Protein AF-A0A212ER95-F1 (afdb_monomer_lite)

Secondary structure (DSSP, 8-state):
--TTT--------HHHHHHHHHHHHHHHHT---HHHHHHHHHHTTGGGSHHHHHH----STTSPPEEE--TTSPPEEESHHHHHHHHHHHHHHHHHTT--GGGGGGGT--SHHHHHHHHHHHHHHHHHHHT-HHHHHHHTHHHHHHHHHHHH-SS--SEEEE---HHHHHHHHHHTT------TT-S-SS-TT-EEEEEEEEETTTTEEEEEEEEEE--HHHHHTT---SSSS--EEETTT-EEEEEPTT--HHHHHHHHTT-------------SEEEEE-----

pLDDT: mean 84.21, std 20.73, range [26.28, 98.31]

InterPro domains:
  IPR029033 Histidine phosphatase superfamily [G3DSA:3.40.50.1240] (1-245)
  IPR029033 Histidine phosphatase superfamily [SSF53254] (2-235)
  IPR033379 Histidine acid phosphatase active site [PS00778] (159-175)

Foldseek 3Di:
DDPQFFQAFADDPCVLPVVLQVLLVVLQVVDDLPQQQVLVLVLLVLCPDPCCVPVVCSTQPPDDWDWDHDGPHHIFIDGSLRVLLVVLVVLLVCLLQLHDCCPRSNVSDPDDVSLLSSLVSNASRLQSQLQALSSLCRRNVSNVVVVQVQQVDPDHDQKDFADHDLSNVSSLCSVLNNHQDDDPLASYSRDAFKEWEWEFEQDPVVRFTWIAIKIAGAHSCCSNVVNDDDPVRWGWIWRRPDGQDTQDPPDICVVSSVVSVVDPDDDTDGTTHGTYGYMYHYDDDD

Structure (mmCIF, N/CA/C/O backbone):
data_AF-A0A212ER95-F1
#
_entry.id   AF-A0A212ER95-F1
#
loop_
_atom_site.group_PDB
_atom_site.id
_atom_site.type_symbol
_atom_site.label_atom_id
_atom_site.label_alt_id
_atom_site.label_comp_id
_atom_site.label_asym_id
_atom_site.label_entity_id
_atom_site.label_seq_id
_atom_site.pdbx_PDB_ins_code
_atom_site.Cartn_x
_atom_site.Cartn_y
_atom_site.Cartn_z
_atom_site.occupancy
_atom_site.B_iso_or_equiv
_atom_site.auth_seq_id
_atom_site.auth_comp_id
_atom_site.auth_asym_id
_atom_site.auth_atom_id
_atom_site.pdbx_PDB_model_num
ATOM 1 N N . MET A 1 1 ? -0.643 -18.767 -3.502 1.00 84.25 1 MET A N 1
ATOM 2 C CA . MET A 1 1 ? -0.229 -17.602 -4.311 1.00 84.25 1 MET A CA 1
ATOM 3 C C . MET A 1 1 ? 0.953 -18.022 -5.171 1.00 84.25 1 MET A C 1
ATOM 5 O O . MET A 1 1 ? 1.680 -18.917 -4.750 1.00 84.25 1 MET A O 1
ATOM 9 N N . ASP A 1 2 ? 1.116 -17.442 -6.357 1.00 95.38 2 ASP A N 1
ATOM 10 C CA . ASP A 1 2 ? 2.261 -17.715 -7.238 1.00 95.38 2 ASP A CA 1
ATOM 11 C C . ASP A 1 2 ? 3.582 -17.247 -6.576 1.00 95.38 2 ASP A C 1
ATOM 13 O O . ASP A 1 2 ? 3.601 -16.139 -6.034 1.00 95.38 2 ASP A O 1
ATOM 17 N N . PRO A 1 3 ? 4.681 -18.031 -6.586 1.00 94.88 3 PRO A N 1
ATOM 18 C CA . PRO A 1 3 ? 5.966 -17.638 -5.993 1.00 94.88 3 PRO A CA 1
ATOM 19 C C . PRO A 1 3 ? 6.559 -16.305 -6.484 1.00 94.88 3 PRO A C 1
ATOM 21 O O . PRO A 1 3 ? 7.281 -15.667 -5.710 1.00 94.88 3 PRO A O 1
ATOM 24 N N . LEU A 1 4 ? 6.258 -15.882 -7.720 1.00 95.69 4 LEU A N 1
ATOM 25 C CA . LEU A 1 4 ? 6.652 -14.584 -8.286 1.00 95.69 4 LEU A CA 1
ATOM 26 C C . LEU A 1 4 ? 5.966 -13.421 -7.555 1.00 95.69 4 LEU A C 1
ATOM 28 O O . LEU A 1 4 ? 6.597 -12.407 -7.259 1.00 95.69 4 LEU A O 1
ATOM 32 N N . PHE A 1 5 ? 4.687 -13.602 -7.225 1.00 96.62 5 PHE A N 1
ATOM 33 C CA . PHE A 1 5 ? 3.825 -12.586 -6.619 1.00 96.62 5 PHE A CA 1
ATOM 34 C C . PHE A 1 5 ? 3.657 -12.740 -5.099 1.00 96.62 5 PHE A C 1
ATOM 36 O O . PHE A 1 5 ? 3.060 -11.875 -4.470 1.00 96.62 5 PHE A O 1
ATOM 43 N N . ASN A 1 6 ? 4.191 -13.791 -4.471 1.00 96.62 6 ASN A N 1
ATOM 44 C CA . ASN A 1 6 ? 4.010 -14.053 -3.039 1.00 96.62 6 ASN A CA 1
ATOM 45 C C . ASN A 1 6 ? 4.948 -13.189 -2.155 1.00 96.62 6 ASN A C 1
ATOM 47 O O . ASN A 1 6 ? 6.161 -13.432 -2.162 1.00 96.62 6 ASN A O 1
ATOM 51 N N . PRO A 1 7 ? 4.462 -12.204 -1.372 1.00 95.38 7 PRO A N 1
ATOM 52 C CA . PRO A 1 7 ? 5.306 -11.249 -0.649 1.00 95.38 7 PRO A CA 1
ATOM 53 C C . PRO A 1 7 ? 5.682 -11.779 0.748 1.00 95.38 7 PRO A C 1
ATOM 55 O O . PRO A 1 7 ? 5.291 -11.222 1.769 1.00 95.38 7 PRO A O 1
ATOM 58 N N . VAL A 1 8 ? 6.438 -12.879 0.797 1.00 97.06 8 VAL A N 1
ATOM 59 C CA . VAL A 1 8 ? 6.782 -13.588 2.047 1.00 97.06 8 VAL A CA 1
ATOM 60 C C . VAL A 1 8 ? 8.208 -13.330 2.535 1.00 97.06 8 VAL A C 1
ATOM 62 O O . VAL A 1 8 ? 9.114 -13.038 1.745 1.00 97.06 8 VAL A O 1
ATOM 65 N N . ILE A 1 9 ? 8.423 -13.509 3.841 1.00 97.56 9 ILE A N 1
ATOM 66 C CA . ILE A 1 9 ? 9.754 -13.600 4.448 1.00 97.56 9 ILE A CA 1
ATOM 67 C C . ILE A 1 9 ? 10.508 -14.790 3.845 1.00 97.56 9 ILE A C 1
ATOM 69 O O . ILE A 1 9 ? 10.009 -15.915 3.793 1.00 97.56 9 ILE A O 1
ATOM 73 N N . ARG A 1 10 ? 11.742 -14.532 3.411 1.00 94.38 10 ARG A N 1
ATOM 74 C CA . ARG A 1 10 ? 12.667 -15.487 2.778 1.00 94.38 10 ARG A CA 1
ATOM 75 C C . ARG A 1 10 ? 13.997 -15.620 3.532 1.00 94.38 10 ARG A C 1
ATOM 77 O O . ARG A 1 10 ? 14.819 -16.449 3.157 1.00 94.38 10 ARG A O 1
ATOM 84 N N . ASN A 1 11 ? 14.222 -14.807 4.566 1.00 94.31 11 ASN A N 1
ATOM 85 C CA . ASN A 1 11 ? 15.363 -14.895 5.471 1.00 94.31 11 ASN A CA 1
ATOM 86 C C . ASN A 1 11 ? 14.975 -14.355 6.860 1.00 94.31 11 ASN A C 1
ATOM 88 O O . ASN A 1 11 ? 14.631 -13.182 7.008 1.00 94.31 11 ASN A O 1
ATOM 92 N N . ASP A 1 12 ? 15.044 -15.209 7.875 1.00 95.31 12 ASP A N 1
ATOM 93 C CA . ASP A 1 12 ? 14.732 -14.916 9.275 1.00 95.31 12 ASP A CA 1
ATOM 94 C C . ASP A 1 12 ? 15.940 -15.002 10.217 1.00 95.31 12 ASP A C 1
ATOM 96 O O . ASP A 1 12 ? 15.778 -14.909 11.433 1.00 95.31 12 ASP A O 1
ATOM 100 N N . SER A 1 13 ? 17.158 -15.088 9.668 1.00 96.44 13 SER A N 1
ATOM 101 C CA . SER A 1 13 ? 18.382 -14.926 10.458 1.00 96.44 13 SER A CA 1
ATOM 102 C C . SER A 1 13 ? 18.392 -13.567 11.166 1.00 96.44 13 SER A C 1
ATOM 104 O O . SER A 1 13 ? 18.072 -12.538 10.563 1.00 96.44 13 SER A O 1
ATOM 106 N N . GLU A 1 14 ? 18.776 -13.547 12.446 1.00 95.56 14 GLU A N 1
ATOM 107 C CA . GLU A 1 14 ? 18.631 -12.352 13.295 1.00 95.56 14 GLU A CA 1
ATOM 108 C C . GLU A 1 14 ? 19.385 -11.129 12.740 1.00 95.56 14 GLU A C 1
ATOM 110 O O . GLU A 1 14 ? 18.882 -10.015 12.819 1.00 95.56 14 GLU A O 1
ATOM 115 N N . VAL A 1 15 ? 20.504 -11.329 12.033 1.00 95.44 15 VAL A N 1
ATOM 116 C CA . VAL A 1 15 ? 21.259 -10.259 11.342 1.00 95.44 15 VAL A CA 1
ATOM 117 C C . VAL A 1 15 ? 20.407 -9.481 10.319 1.00 95.44 15 VAL A C 1
ATOM 119 O O . VAL A 1 15 ? 20.652 -8.299 10.085 1.00 95.44 15 VAL A O 1
ATOM 122 N N . ILE A 1 16 ? 19.403 -10.123 9.711 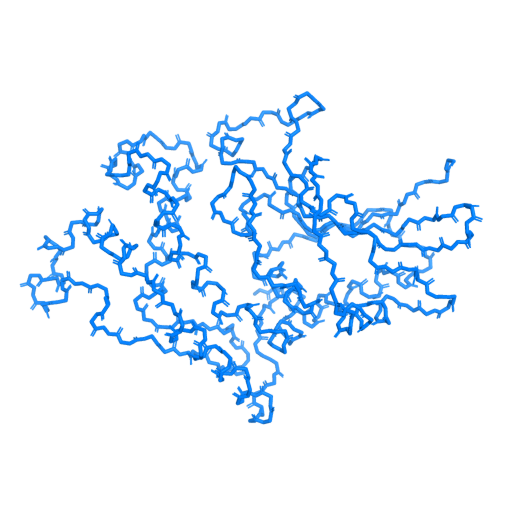1.00 94.00 16 ILE A N 1
ATOM 123 C CA . ILE A 1 16 ? 18.447 -9.497 8.783 1.00 94.00 16 ILE A CA 1
ATOM 124 C C . ILE A 1 16 ? 17.154 -9.097 9.504 1.00 94.00 16 ILE A C 1
ATOM 126 O O . ILE A 1 16 ? 16.606 -8.025 9.252 1.00 94.00 16 ILE A O 1
ATOM 130 N N . LYS A 1 17 ? 16.672 -9.947 10.411 1.00 95.81 17 LYS A N 1
ATOM 131 C CA . LYS A 1 17 ? 15.390 -9.798 11.108 1.00 95.81 17 LYS A CA 1
ATOM 132 C C . LYS A 1 17 ? 15.406 -8.705 12.184 1.00 95.81 17 LYS A C 1
ATOM 134 O O . LYS A 1 17 ? 14.474 -7.905 12.221 1.00 95.81 17 LYS A O 1
ATOM 139 N N . GLU A 1 18 ? 16.450 -8.606 13.010 1.00 96.44 18 GLU A N 1
ATOM 140 C CA . GLU A 1 18 ? 16.577 -7.568 14.047 1.00 96.44 18 GLU A CA 1
ATOM 141 C C . GLU A 1 18 ? 16.451 -6.135 13.499 1.00 96.44 18 GLU A C 1
ATOM 143 O O . GLU A 1 18 ? 15.612 -5.392 14.018 1.00 96.44 18 GLU A O 1
ATOM 148 N N . PRO A 1 19 ? 17.215 -5.698 12.470 1.00 96.00 19 PRO A N 1
ATOM 149 C CA . PRO A 1 19 ? 17.103 -4.330 11.965 1.00 96.00 19 PRO A CA 1
ATOM 150 C C . PRO A 1 19 ? 15.733 -4.044 11.337 1.00 96.00 19 PRO A C 1
ATOM 152 O O . PRO A 1 19 ? 15.205 -2.953 11.549 1.00 96.00 19 PRO A O 1
ATOM 155 N N . ILE A 1 20 ? 15.126 -5.015 10.640 1.00 96.00 20 ILE A N 1
ATOM 156 C CA . ILE A 1 20 ? 13.772 -4.872 10.082 1.00 96.00 20 ILE A CA 1
ATOM 157 C C . ILE A 1 20 ? 12.749 -4.695 11.207 1.00 96.00 20 ILE A C 1
ATOM 159 O O . ILE A 1 20 ? 12.043 -3.690 11.248 1.00 96.00 20 ILE A O 1
ATOM 163 N N . VAL A 1 21 ? 12.688 -5.635 12.156 1.00 96.75 21 VAL A N 1
ATOM 164 C CA . VAL A 1 21 ? 11.712 -5.597 13.257 1.00 96.75 21 VAL A CA 1
ATOM 165 C C . VAL A 1 21 ? 11.922 -4.354 14.128 1.00 96.75 21 VAL A C 1
ATOM 167 O O . VAL A 1 21 ? 10.952 -3.790 14.628 1.00 96.75 21 VAL A O 1
ATOM 170 N N . LYS A 1 22 ? 13.159 -3.860 14.265 1.00 96.56 22 LYS A N 1
ATOM 171 C CA . LYS A 1 22 ? 13.464 -2.588 14.935 1.00 96.56 22 LYS A CA 1
ATOM 172 C C . LYS A 1 22 ? 12.940 -1.366 14.169 1.00 96.56 22 LYS A C 1
ATOM 174 O O . LYS A 1 22 ? 12.408 -0.462 14.809 1.00 96.56 22 LYS A O 1
ATOM 179 N N . GLU A 1 23 ? 13.049 -1.329 12.838 1.00 95.06 23 GLU A N 1
ATOM 180 C CA . GLU A 1 23 ? 12.466 -0.257 12.010 1.00 95.06 23 GLU A CA 1
ATOM 181 C C . GLU A 1 23 ? 10.929 -0.278 12.081 1.00 95.06 23 GLU A C 1
ATOM 183 O O . GLU A 1 23 ? 10.321 0.763 12.332 1.00 95.06 23 GLU A O 1
ATOM 188 N N . MET A 1 24 ? 10.309 -1.460 11.970 1.00 95.75 24 MET A N 1
ATOM 189 C CA . MET A 1 24 ? 8.856 -1.649 12.106 1.00 95.75 24 MET A CA 1
ATOM 190 C C . MET A 1 24 ? 8.351 -1.228 13.499 1.00 95.75 24 MET A C 1
ATOM 192 O O . MET A 1 24 ? 7.400 -0.454 13.604 1.00 95.75 24 MET A O 1
ATOM 196 N N . LYS A 1 25 ? 9.015 -1.677 14.581 1.00 96.25 25 LYS A N 1
ATOM 197 C CA . LYS A 1 25 ? 8.679 -1.286 15.965 1.00 96.25 25 LYS A CA 1
ATOM 198 C C . LYS A 1 25 ? 8.818 0.215 16.180 1.00 96.25 25 LYS A C 1
ATOM 200 O O . LYS A 1 25 ? 7.938 0.814 16.789 1.00 96.25 25 LYS A O 1
ATOM 205 N N . LYS A 1 26 ? 9.881 0.838 15.655 1.00 95.56 26 LYS A N 1
ATOM 206 C CA . LYS A 1 26 ? 10.027 2.294 15.737 1.00 95.56 26 LYS A CA 1
ATOM 207 C C . LYS A 1 26 ? 8.887 3.000 15.002 1.00 95.56 26 LYS A C 1
ATOM 209 O O . LYS A 1 26 ? 8.267 3.879 15.586 1.00 95.56 26 LYS A O 1
ATOM 214 N N . LYS A 1 27 ? 8.570 2.599 13.763 1.00 94.38 27 LYS A N 1
ATOM 215 C CA . LYS A 1 27 ? 7.471 3.213 13.002 1.00 94.38 27 LYS A CA 1
ATOM 216 C C . LYS A 1 27 ? 6.138 3.090 13.746 1.00 94.38 27 LYS A C 1
ATOM 218 O O . LYS A 1 27 ? 5.441 4.090 13.790 1.00 94.38 27 LYS A O 1
ATOM 223 N N . LEU A 1 28 ? 5.834 1.953 14.391 1.00 94.12 28 LEU A N 1
ATOM 224 C CA . LEU A 1 28 ? 4.658 1.801 15.271 1.00 94.12 28 LEU A CA 1
ATOM 225 C C . LEU A 1 28 ? 4.655 2.782 16.456 1.00 94.12 28 LEU A C 1
ATOM 227 O O . LEU A 1 28 ? 3.619 3.371 16.745 1.00 94.12 28 LEU A O 1
ATOM 231 N N . MET A 1 29 ? 5.793 2.960 17.136 1.00 93.00 29 MET A N 1
ATOM 232 C CA . MET A 1 29 ? 5.924 3.899 18.263 1.00 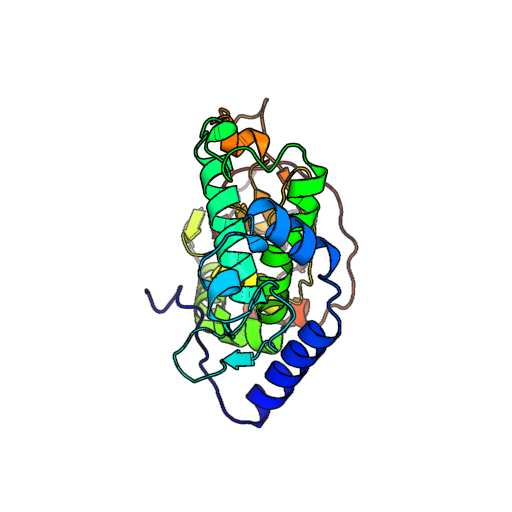93.00 29 MET A CA 1
ATOM 233 C C . MET A 1 29 ? 5.822 5.371 17.835 1.00 93.00 29 MET A C 1
ATOM 235 O O . MET A 1 29 ? 5.371 6.201 18.620 1.00 93.00 29 MET A O 1
ATOM 239 N N . ASP A 1 30 ? 6.232 5.688 16.605 1.00 94.31 30 ASP A N 1
ATOM 240 C CA . ASP A 1 30 ? 6.190 7.034 16.026 1.00 94.31 30 ASP A CA 1
ATOM 241 C C . ASP A 1 30 ? 4.777 7.411 15.477 1.00 94.31 30 ASP A C 1
ATOM 243 O O . ASP A 1 30 ? 4.611 8.514 14.952 1.00 94.31 30 ASP A O 1
ATOM 247 N N . LEU A 1 31 ? 3.753 6.538 15.567 1.00 93.88 31 LEU A N 1
ATOM 248 C CA . LEU A 1 31 ? 2.388 6.807 15.065 1.00 93.88 31 LEU A CA 1
ATOM 249 C C . LEU A 1 31 ? 1.506 7.583 16.060 1.00 93.88 31 LEU A C 1
ATOM 251 O O . LEU A 1 31 ? 1.285 7.134 17.184 1.00 93.88 31 LEU A O 1
ATOM 255 N N . ASP A 1 32 ? 0.843 8.649 15.593 1.00 94.44 32 ASP A N 1
ATOM 256 C CA . ASP A 1 32 ? -0.360 9.189 16.244 1.00 94.44 32 ASP A CA 1
ATOM 257 C C . ASP A 1 32 ? -1.612 8.906 15.402 1.00 94.44 32 ASP A C 1
ATOM 259 O O . ASP A 1 32 ? -1.855 9.526 14.366 1.00 94.44 32 ASP A O 1
ATOM 263 N N . LEU A 1 33 ? -2.410 7.949 15.876 1.00 96.19 33 LEU A N 1
ATOM 264 C CA . LEU A 1 33 ? -3.663 7.504 15.260 1.00 96.19 33 LEU A CA 1
ATOM 265 C C . LEU A 1 33 ? -4.889 7.789 16.141 1.00 96.19 33 LEU A C 1
ATOM 267 O O . LEU A 1 33 ? -5.983 7.313 15.846 1.00 96.19 33 LEU A O 1
ATOM 271 N N . ARG A 1 34 ? -4.741 8.561 17.229 1.00 95.38 34 ARG A N 1
ATOM 272 C CA . ARG A 1 34 ? -5.812 8.757 18.228 1.00 95.38 34 ARG A CA 1
ATOM 273 C C . ARG A 1 34 ? -7.080 9.364 17.623 1.00 95.38 34 ARG A C 1
ATOM 275 O O . ARG A 1 34 ? -8.177 8.938 17.972 1.00 95.38 34 ARG A O 1
ATOM 282 N N . ARG A 1 35 ? -6.935 10.309 16.681 1.00 96.62 35 ARG A N 1
ATOM 283 C CA . ARG A 1 35 ? -8.065 10.896 15.934 1.00 96.62 35 ARG A CA 1
ATOM 284 C C . ARG A 1 35 ? -8.762 9.850 15.060 1.00 96.62 35 ARG A C 1
ATOM 286 O O . ARG A 1 35 ? -9.984 9.781 15.065 1.00 96.62 35 ARG A O 1
ATOM 293 N N . SER A 1 36 ? -7.996 9.028 14.348 1.00 97.94 36 SER A N 1
ATOM 294 C CA . SER A 1 36 ? -8.526 8.028 13.419 1.00 97.94 36 SER A CA 1
ATOM 295 C C . SER A 1 36 ? -9.207 6.858 14.122 1.00 97.94 36 SER A C 1
ATOM 297 O O . SER A 1 36 ? -10.273 6.436 13.681 1.00 97.94 36 SER A O 1
ATOM 299 N N . TYR A 1 37 ? -8.648 6.370 15.235 1.00 97.69 37 TYR A N 1
ATOM 300 C CA . TYR A 1 37 ? -9.331 5.383 16.073 1.00 97.69 37 TYR A CA 1
ATOM 301 C C . TYR A 1 37 ? -10.633 5.950 16.645 1.00 97.69 37 TYR A C 1
ATOM 303 O O . TYR A 1 37 ? -11.653 5.286 16.538 1.00 97.69 37 TYR A O 1
ATOM 311 N N . PHE A 1 38 ? -10.642 7.183 17.168 1.00 96.75 38 PHE A N 1
ATOM 312 C CA . PHE A 1 38 ? -11.870 7.808 17.675 1.00 96.75 38 PHE A CA 1
ATOM 313 C C . PHE A 1 38 ? -12.955 7.957 16.591 1.00 96.75 38 PHE A C 1
ATOM 315 O O . PHE A 1 38 ? -14.116 7.629 16.827 1.00 96.75 38 PHE A O 1
ATOM 322 N N . GLU A 1 39 ? -12.584 8.393 15.384 1.00 98.06 39 GLU A N 1
ATOM 323 C CA . GLU A 1 39 ? -13.510 8.480 14.246 1.00 98.06 39 GLU A CA 1
ATOM 324 C C . GLU A 1 39 ? -14.089 7.096 13.890 1.00 98.06 39 GLU A C 1
ATOM 326 O O . GLU A 1 39 ? -15.296 6.950 13.692 1.00 98.06 39 GLU A O 1
ATOM 331 N N . LEU A 1 40 ? -13.249 6.054 13.885 1.00 97.94 40 LEU A N 1
ATOM 332 C CA . LEU A 1 40 ? -13.680 4.677 13.641 1.00 97.94 40 LEU A CA 1
ATOM 333 C C . LEU A 1 40 ? -14.575 4.129 14.770 1.00 97.94 40 LEU A C 1
ATOM 335 O O . LEU A 1 40 ? -15.533 3.409 14.494 1.00 97.94 40 LEU A O 1
ATOM 339 N N . GLU A 1 41 ? -14.296 4.481 16.026 1.00 96.81 41 GLU A N 1
ATOM 340 C CA . GLU A 1 41 ? -15.074 4.103 17.215 1.00 96.81 41 GLU A CA 1
ATOM 341 C C . GLU A 1 41 ? -16.515 4.650 17.153 1.00 96.81 41 GLU A C 1
ATOM 343 O O . GLU A 1 41 ? -17.463 3.909 17.437 1.00 96.81 41 GLU A O 1
ATOM 348 N N . GLU A 1 42 ? -16.702 5.898 16.704 1.00 97.06 42 GLU A N 1
ATOM 349 C CA . GLU A 1 42 ? -18.032 6.503 16.512 1.00 97.06 42 GLU A CA 1
ATOM 350 C C . GLU A 1 42 ? -18.747 5.978 15.247 1.00 97.06 42 GLU A C 1
ATOM 352 O O . GLU A 1 42 ? -19.965 5.749 15.264 1.00 97.06 42 GLU A O 1
ATOM 357 N N . VAL A 1 43 ? -18.010 5.714 14.159 1.00 97.44 43 VAL A N 1
ATOM 358 C CA . VAL A 1 43 ? -18.555 5.070 12.946 1.00 97.44 43 VAL A CA 1
ATOM 359 C C . VAL A 1 43 ? -19.026 3.638 13.231 1.00 97.44 43 VAL A C 1
ATOM 361 O O . VAL A 1 43 ? -20.070 3.234 12.727 1.00 97.44 43 VAL A O 1
ATOM 364 N N . LEU A 1 44 ? -18.322 2.876 14.069 1.00 96.19 44 LEU A N 1
ATOM 365 C CA . LEU A 1 44 ? -18.714 1.512 14.450 1.00 96.19 44 LEU A CA 1
ATOM 366 C C . LEU A 1 44 ? -19.786 1.439 15.544 1.00 96.19 44 LEU A C 1
ATOM 368 O O . LEU A 1 44 ? -20.298 0.352 15.805 1.00 96.19 44 LEU A O 1
ATOM 372 N N . ASP A 1 45 ? -20.103 2.557 16.204 1.00 95.75 45 ASP A N 1
ATOM 373 C CA . ASP A 1 45 ? -20.893 2.566 17.441 1.00 95.75 45 ASP A CA 1
ATOM 374 C C . ASP A 1 45 ? -20.294 1.620 18.499 1.00 95.75 45 ASP A C 1
ATOM 376 O O . ASP A 1 45 ? -20.990 0.796 19.093 1.00 95.75 45 ASP A O 1
ATOM 380 N N . ILE A 1 46 ? -18.971 1.686 18.712 1.00 92.62 46 ILE A N 1
ATOM 381 C CA . ILE A 1 46 ? -18.230 0.671 19.487 1.00 92.62 46 ILE A CA 1
ATOM 382 C C . ILE A 1 46 ? -18.814 0.452 20.894 1.00 92.62 46 ILE A C 1
ATOM 384 O O . ILE A 1 46 ? -18.871 -0.675 21.382 1.00 92.62 46 ILE A O 1
ATOM 388 N N . LYS A 1 47 ? -19.349 1.525 21.494 1.00 92.50 47 LYS A N 1
ATOM 389 C CA . LYS A 1 47 ? -20.059 1.569 22.785 1.00 92.50 47 LYS A CA 1
ATOM 390 C C . LYS A 1 47 ? -21.284 0.644 22.831 1.00 92.50 47 LYS A C 1
ATOM 392 O O . LYS A 1 47 ? -21.697 0.205 23.904 1.00 92.50 47 LYS A O 1
ATOM 397 N N . ASN A 1 48 ? -21.886 0.360 21.677 1.00 94.06 48 ASN A N 1
ATOM 398 C CA . ASN A 1 48 ? -23.050 -0.500 21.536 1.00 94.06 48 ASN A CA 1
ATOM 399 C C . ASN A 1 48 ? -22.745 -1.944 21.126 1.00 94.06 48 ASN A C 1
ATOM 401 O O . ASN A 1 48 ? -23.646 -2.779 21.259 1.00 94.06 48 ASN A O 1
ATOM 405 N N . LEU A 1 49 ? -21.522 -2.255 20.696 1.00 90.94 49 LEU A N 1
ATOM 406 C CA . LEU A 1 49 ? -21.122 -3.618 20.347 1.00 90.94 49 LEU A CA 1
ATOM 407 C C . LEU A 1 49 ? -21.069 -4.522 21.587 1.00 90.94 49 LEU A C 1
ATOM 409 O O . LEU A 1 49 ? -20.727 -4.086 22.688 1.00 90.94 49 LEU A O 1
ATOM 413 N N . GLU A 1 50 ? -21.362 -5.809 21.393 1.00 90.50 50 GLU A N 1
ATOM 414 C CA . GLU A 1 50 ? -21.300 -6.828 22.451 1.00 90.50 50 GLU A CA 1
ATOM 415 C C . GLU A 1 50 ? -19.916 -6.873 23.114 1.00 90.50 50 GLU A C 1
ATOM 417 O O . GLU A 1 50 ? -19.824 -6.920 24.338 1.00 90.50 50 GLU A O 1
ATOM 422 N N . LYS A 1 51 ? -18.843 -6.710 22.329 1.00 87.50 51 LYS A N 1
ATOM 423 C CA . LYS A 1 51 ? -17.466 -6.680 22.838 1.00 87.50 51 LYS A CA 1
ATOM 424 C C . LYS A 1 51 ? -17.212 -5.568 23.866 1.00 87.50 51 LYS A C 1
ATOM 426 O O . LYS A 1 51 ? -16.543 -5.795 24.869 1.00 87.50 51 LYS A O 1
ATOM 431 N N . CYS A 1 52 ? -17.801 -4.388 23.679 1.00 92.12 52 CYS A N 1
ATOM 432 C CA . CYS A 1 52 ? -17.757 -3.334 24.693 1.00 92.12 52 CYS A CA 1
ATOM 433 C C . CYS A 1 52 ? -18.638 -3.681 25.903 1.00 92.12 52 CYS A C 1
ATOM 435 O O . CYS A 1 52 ? -18.204 -3.553 27.045 1.00 92.12 52 CYS A O 1
ATOM 437 N N . LYS A 1 53 ? -19.866 -4.156 25.660 1.00 92.88 53 LYS A N 1
ATOM 438 C CA . LYS A 1 53 ? -20.868 -4.424 26.706 1.00 92.88 53 LYS A CA 1
ATOM 439 C C . LYS A 1 53 ? -20.540 -5.616 27.614 1.00 92.88 53 LYS A C 1
ATOM 441 O O . LYS A 1 53 ? -21.020 -5.637 28.744 1.00 92.88 53 LYS A O 1
ATOM 446 N N . VAL A 1 54 ? -19.765 -6.587 27.130 1.00 91.31 54 VAL A N 1
ATOM 447 C CA . VAL A 1 54 ? -19.442 -7.841 27.835 1.00 91.31 54 VAL A CA 1
ATOM 448 C C . VAL A 1 54 ? -17.967 -7.911 28.240 1.00 91.31 54 VAL A C 1
ATOM 450 O O . VAL A 1 54 ? -17.675 -8.224 29.390 1.00 91.31 54 VAL A O 1
ATOM 453 N N . GLU A 1 55 ? -17.034 -7.595 27.334 1.00 87.69 55 GLU A N 1
ATOM 454 C CA . GLU A 1 55 ? -15.585 -7.682 27.603 1.00 87.69 55 GLU A CA 1
ATOM 455 C C . GLU A 1 55 ? -14.979 -6.349 28.080 1.00 87.69 55 GLU A C 1
ATOM 457 O O . GLU A 1 55 ? -13.821 -6.303 28.487 1.00 87.69 55 GLU A O 1
ATOM 462 N N . GLY A 1 56 ? -15.728 -5.242 28.009 1.00 86.62 56 GLY A N 1
ATOM 463 C CA . GLY A 1 56 ? -15.234 -3.901 28.337 1.00 86.62 56 GLY A CA 1
ATOM 464 C C . GLY A 1 56 ? -14.306 -3.283 27.282 1.00 86.62 56 GLY A C 1
ATOM 465 O O . GLY A 1 56 ? -13.876 -2.140 27.452 1.00 86.62 56 GLY A O 1
ATOM 466 N N . GLN A 1 57 ? -14.006 -3.980 26.174 1.00 86.06 57 GLN A N 1
ATOM 467 C CA . GLN A 1 57 ? -13.175 -3.440 25.092 1.00 86.06 57 GLN A CA 1
ATOM 468 C C . GLN A 1 57 ? -13.987 -2.466 24.221 1.00 86.06 57 GLN A C 1
ATOM 470 O O . GLN A 1 57 ? -14.460 -2.793 23.135 1.00 86.06 57 GLN A O 1
ATOM 475 N N . CYS A 1 58 ? -14.148 -1.247 24.732 1.00 90.69 58 CYS A N 1
ATOM 476 C CA . CYS A 1 58 ? -14.903 -0.157 24.109 1.00 90.69 58 CYS A CA 1
ATOM 477 C C . CYS A 1 58 ? -14.040 0.807 23.274 1.00 90.69 58 CYS A C 1
ATOM 479 O O . CYS A 1 58 ? -14.525 1.875 22.909 1.00 90.69 58 CYS A O 1
ATOM 481 N N . ARG A 1 59 ? -12.764 0.476 23.033 1.00 91.44 59 ARG A N 1
ATOM 482 C CA . ARG A 1 59 ? -11.783 1.281 22.282 1.00 91.44 59 ARG A CA 1
ATOM 483 C C . ARG A 1 59 ? -10.808 0.375 21.525 1.00 91.44 59 ARG A C 1
ATOM 485 O O . ARG A 1 59 ? -10.654 -0.795 21.885 1.00 91.44 59 ARG A O 1
ATOM 492 N N . PHE A 1 60 ? -10.127 0.912 20.517 1.00 87.81 60 PHE A N 1
ATOM 493 C CA . PHE A 1 60 ? -9.064 0.208 19.790 1.00 87.81 60 PHE A CA 1
ATOM 494 C C . PHE A 1 60 ? -7.714 0.277 20.519 1.00 87.81 60 PHE A C 1
ATOM 496 O O . PHE A 1 60 ? -7.055 -0.744 20.677 1.00 87.81 60 PHE A O 1
ATOM 503 N N . ASP A 1 61 ? -7.311 1.446 21.016 1.00 81.81 61 ASP A N 1
ATOM 504 C CA . ASP A 1 61 ? -5.963 1.731 21.553 1.00 81.81 61 ASP A CA 1
ATOM 505 C C . ASP A 1 61 ? -5.644 1.128 22.945 1.00 81.81 61 ASP A C 1
ATOM 507 O O . ASP A 1 61 ? -4.637 1.482 23.553 1.00 81.81 61 ASP A O 1
ATOM 511 N N . VAL A 1 62 ? -6.473 0.209 23.453 1.00 80.06 62 VAL A N 1
ATOM 512 C CA . VAL A 1 62 ? -6.287 -0.467 24.758 1.00 80.06 62 VAL A CA 1
ATOM 513 C C . VAL A 1 62 ? -5.419 -1.729 24.708 1.00 80.06 62 VAL A C 1
ATOM 515 O O . VAL A 1 62 ? -5.091 -2.277 25.758 1.00 80.06 62 VAL A O 1
ATOM 518 N N . THR A 1 63 ? -5.025 -2.197 23.522 1.00 82.56 63 THR A N 1
ATOM 519 C CA . THR A 1 63 ? -4.085 -3.322 23.355 1.00 82.56 63 THR A CA 1
ATOM 520 C C . THR A 1 63 ? -2.949 -2.929 22.417 1.00 82.56 63 THR A C 1
ATOM 522 O O . THR A 1 63 ? -3.184 -2.243 21.423 1.00 82.56 63 THR A O 1
ATOM 525 N N . GLU A 1 64 ? -1.726 -3.370 22.706 1.00 88.94 64 GLU A N 1
ATOM 526 C CA . GLU A 1 64 ? -0.564 -3.083 21.856 1.00 88.94 64 GLU A CA 1
ATOM 527 C C . GLU A 1 64 ? -0.663 -3.762 20.475 1.00 88.94 64 GLU A C 1
ATOM 529 O O . GLU A 1 64 ? -1.477 -4.660 20.251 1.00 88.94 64 GLU A O 1
ATOM 534 N N . ASN A 1 65 ? 0.169 -3.308 19.533 1.00 94.06 65 ASN A N 1
ATOM 535 C CA . ASN A 1 65 ? 0.315 -3.929 18.218 1.00 94.06 65 ASN A CA 1
ATOM 536 C C . ASN A 1 65 ? 1.615 -4.742 18.173 1.00 94.06 65 ASN A C 1
ATOM 538 O O . ASN A 1 65 ? 2.702 -4.205 18.392 1.00 94.06 65 ASN A O 1
ATOM 542 N N . GLU A 1 66 ? 1.503 -6.024 17.846 1.00 94.50 66 GLU A N 1
ATOM 543 C CA . GLU A 1 66 ? 2.626 -6.940 17.659 1.00 94.50 66 GLU A CA 1
ATOM 544 C C . GLU A 1 66 ? 3.045 -7.026 16.182 1.00 94.50 66 GLU A C 1
ATOM 546 O O . GLU A 1 66 ? 2.293 -6.673 15.272 1.00 94.50 66 GLU A O 1
ATOM 551 N N . ILE A 1 67 ? 4.257 -7.527 15.933 1.00 95.94 67 ILE A N 1
ATOM 552 C CA . ILE A 1 67 ? 4.795 -7.759 14.586 1.00 95.94 67 ILE A CA 1
ATOM 553 C C . ILE A 1 67 ? 5.015 -9.256 14.391 1.00 95.94 67 ILE A C 1
ATOM 555 O O . ILE A 1 67 ? 5.866 -9.854 15.052 1.00 95.94 67 ILE A O 1
ATOM 559 N N . SER A 1 68 ? 4.294 -9.842 13.436 1.00 95.88 68 SER A N 1
ATOM 560 C CA . SER A 1 68 ? 4.590 -11.179 12.927 1.00 95.88 68 SER A CA 1
ATOM 561 C C . SER A 1 68 ? 5.681 -11.080 11.866 1.00 95.88 68 SER A C 1
ATOM 563 O O . SER A 1 68 ? 5.479 -10.493 10.802 1.00 95.88 68 SER A O 1
ATOM 565 N N . TYR A 1 69 ? 6.835 -11.677 12.154 1.00 96.69 69 TYR A N 1
ATOM 566 C CA . TYR A 1 69 ? 7.924 -11.894 11.207 1.00 96.69 69 TYR A CA 1
ATOM 567 C C . TYR A 1 69 ? 8.345 -13.361 11.329 1.00 96.69 69 TYR A C 1
ATOM 569 O O . TYR A 1 69 ? 8.955 -13.750 12.327 1.00 96.69 69 TYR A O 1
ATOM 577 N N . LYS A 1 70 ? 8.001 -14.185 10.335 1.00 96.38 70 LYS A N 1
ATOM 578 C CA . LYS A 1 70 ? 8.283 -15.628 10.317 1.00 96.38 70 LYS A CA 1
ATOM 579 C C . LYS A 1 70 ? 8.564 -16.089 8.891 1.00 96.38 70 LYS A C 1
ATOM 581 O O . LYS A 1 70 ? 7.892 -15.639 7.966 1.00 96.38 70 LYS A O 1
ATOM 586 N N . LEU A 1 71 ? 9.511 -17.006 8.721 1.00 96.81 71 LEU A N 1
ATOM 587 C CA . LEU A 1 71 ? 9.894 -17.550 7.418 1.00 96.81 71 LEU A CA 1
ATOM 588 C C . LEU A 1 71 ? 8.702 -18.185 6.678 1.00 96.81 71 LEU A C 1
ATOM 590 O O . LEU A 1 71 ? 7.975 -18.996 7.244 1.00 96.81 71 LEU A O 1
ATOM 594 N N . GLY A 1 72 ? 8.515 -17.830 5.405 1.00 96.31 72 GLY A N 1
ATOM 595 C CA . GLY A 1 72 ? 7.436 -18.347 4.557 1.00 96.31 72 GLY A CA 1
ATOM 596 C C . GLY A 1 72 ? 6.061 -17.691 4.749 1.00 96.31 72 GLY A C 1
ATOM 597 O O . GLY A 1 72 ? 5.195 -17.893 3.900 1.00 96.31 72 GLY A O 1
ATOM 598 N N . GLU A 1 73 ? 5.860 -16.876 5.790 1.00 95.88 73 GLU A N 1
ATOM 599 C CA . GLU A 1 73 ? 4.661 -16.042 5.963 1.00 95.88 73 GLU A CA 1
ATOM 600 C C . GLU A 1 73 ? 4.887 -14.622 5.405 1.00 95.88 73 GLU A C 1
ATOM 602 O O . GLU A 1 73 ? 6.019 -14.140 5.297 1.00 95.88 73 GLU A O 1
ATOM 607 N N . THR A 1 74 ? 3.803 -13.929 5.051 1.00 93.88 74 THR A N 1
ATOM 608 C CA . THR A 1 74 ? 3.815 -12.474 4.820 1.00 93.88 74 THR A CA 1
ATOM 609 C C . THR A 1 74 ? 4.004 -11.771 6.173 1.00 93.88 74 THR A C 1
ATOM 611 O O . THR A 1 74 ? 3.356 -12.177 7.141 1.00 93.88 74 THR A O 1
ATOM 614 N N . PRO A 1 75 ? 4.864 -10.742 6.296 1.00 94.69 75 PRO A N 1
ATOM 615 C CA . PRO A 1 75 ? 4.966 -9.967 7.531 1.00 94.69 75 PRO A CA 1
ATOM 616 C C . PRO A 1 75 ? 3.666 -9.206 7.808 1.00 94.69 75 PRO A C 1
ATOM 618 O O . PRO A 1 75 ? 3.065 -8.646 6.894 1.00 94.69 75 PRO A O 1
ATOM 621 N N . LEU A 1 76 ? 3.244 -9.167 9.071 1.00 93.25 76 LEU A N 1
ATOM 622 C CA . LEU A 1 76 ? 1.969 -8.571 9.481 1.00 93.25 76 LEU A CA 1
ATOM 623 C C . LEU A 1 76 ? 2.117 -7.755 10.763 1.00 93.25 76 LEU A C 1
ATOM 625 O O . LEU A 1 76 ? 2.887 -8.115 11.655 1.00 93.25 76 LEU A O 1
ATOM 629 N N . VAL A 1 77 ? 1.293 -6.715 10.887 1.00 94.06 77 VAL A N 1
ATOM 630 C CA . VAL A 1 77 ? 0.921 -6.149 12.188 1.00 94.06 77 VAL A CA 1
ATOM 631 C C . VAL A 1 77 ? -0.256 -6.961 12.732 1.00 94.06 77 VAL A C 1
ATOM 633 O O . VAL A 1 77 ? -1.223 -7.216 12.011 1.00 94.06 77 VAL A O 1
ATOM 636 N N . ILE A 1 78 ? -0.183 -7.372 13.995 1.00 93.56 78 ILE A N 1
ATOM 637 C CA . ILE A 1 78 ? -1.263 -8.051 14.721 1.00 93.56 78 ILE A CA 1
ATOM 638 C C . ILE A 1 78 ? -1.744 -7.106 15.821 1.00 93.56 78 ILE A C 1
ATOM 640 O O . ILE A 1 78 ? -0.930 -6.575 16.568 1.00 93.56 78 ILE A O 1
ATOM 644 N N . GLY A 1 79 ? -3.056 -6.898 15.930 1.00 93.25 79 GLY A N 1
ATOM 645 C CA . GLY A 1 79 ? -3.645 -6.002 16.928 1.00 93.25 79 GLY A CA 1
ATOM 646 C C . GLY A 1 79 ? -4.562 -4.935 16.318 1.00 93.25 79 GLY A C 1
ATOM 647 O O . GLY A 1 79 ? -4.991 -5.072 15.166 1.00 93.25 79 GLY A O 1
ATOM 648 N N . PRO A 1 80 ? -4.899 -3.883 17.086 1.00 94.25 80 PRO A N 1
ATOM 649 C CA . PRO A 1 80 ? -5.914 -2.896 16.718 1.00 94.25 80 PRO A CA 1
ATOM 650 C C . PRO A 1 80 ? -5.702 -2.202 15.376 1.00 94.25 80 PRO A C 1
ATOM 652 O O . PRO A 1 80 ? -6.685 -1.931 14.694 1.00 94.25 80 PRO A O 1
ATOM 655 N N . LEU A 1 81 ? -4.453 -1.947 14.973 1.00 96.19 81 LEU A N 1
ATOM 656 C CA . LEU A 1 81 ? -4.145 -1.272 13.710 1.00 96.19 81 LEU A CA 1
ATOM 657 C C . LEU A 1 81 ? -4.559 -2.124 12.502 1.00 96.19 81 LEU A C 1
ATOM 659 O O . LEU A 1 81 ? -5.111 -1.604 11.538 1.00 96.19 81 LEU A O 1
ATOM 663 N N . SER A 1 82 ? -4.370 -3.440 12.598 1.00 94.31 82 SER A N 1
ATOM 664 C CA . SER A 1 82 ? -4.747 -4.403 11.560 1.00 94.31 82 SER A CA 1
ATOM 665 C C . SER A 1 82 ? -6.269 -4.555 11.459 1.00 94.31 82 SER A C 1
ATOM 667 O O . SER A 1 82 ? -6.836 -4.441 10.374 1.00 94.31 82 SER A O 1
ATOM 669 N N . PHE A 1 83 ? -6.966 -4.681 12.597 1.00 94.12 83 PHE A N 1
ATOM 670 C CA . PHE A 1 83 ? -8.435 -4.684 12.611 1.00 94.12 83 PHE A CA 1
ATOM 671 C C . PHE A 1 83 ? -9.022 -3.367 12.080 1.00 94.12 83 PHE A C 1
ATOM 673 O O . PHE A 1 83 ? -9.976 -3.386 11.305 1.00 94.12 83 PHE A O 1
ATOM 680 N N . ALA A 1 84 ? -8.441 -2.227 12.455 1.00 96.56 84 ALA A N 1
ATOM 681 C CA . ALA A 1 84 ? -8.871 -0.917 11.984 1.00 96.56 84 ALA A CA 1
ATOM 682 C C . ALA A 1 84 ? -8.620 -0.726 10.478 1.00 96.56 84 ALA A C 1
ATOM 684 O O . ALA A 1 84 ? -9.508 -0.236 9.781 1.00 96.56 84 ALA A O 1
ATOM 685 N N . HIS A 1 85 ? -7.469 -1.177 9.962 1.00 96.31 85 HIS A N 1
ATOM 686 C CA . HIS A 1 85 ? -7.195 -1.258 8.525 1.00 96.31 85 HIS A CA 1
ATOM 687 C C . HIS A 1 85 ? -8.286 -2.073 7.815 1.00 96.31 85 HIS A C 1
ATOM 689 O O . HIS A 1 85 ? -8.937 -1.536 6.928 1.00 96.31 85 HIS A O 1
ATOM 695 N N . MET A 1 86 ? -8.553 -3.316 8.238 1.00 96.44 86 MET A N 1
ATOM 696 C CA . MET A 1 86 ? -9.525 -4.207 7.577 1.00 96.44 86 MET A CA 1
ATOM 697 C C . MET A 1 86 ? -10.959 -3.653 7.561 1.00 96.44 86 MET A C 1
ATOM 699 O O . MET A 1 86 ? -11.710 -3.882 6.614 1.00 96.44 86 MET A O 1
ATOM 703 N N . ILE A 1 87 ? -11.362 -2.934 8.612 1.00 97.50 87 ILE A N 1
ATOM 704 C CA . ILE A 1 87 ? -12.703 -2.342 8.698 1.00 97.50 87 ILE A CA 1
ATOM 705 C C . ILE A 1 87 ? -12.824 -1.122 7.775 1.00 97.50 87 ILE A C 1
ATOM 707 O O . ILE A 1 87 ? -13.801 -1.017 7.033 1.00 97.50 87 ILE A O 1
ATOM 711 N N . VAL A 1 88 ? -11.840 -0.216 7.789 1.00 98.12 88 VAL A N 1
ATOM 712 C CA . VAL A 1 88 ? -11.853 0.965 6.909 1.00 98.12 88 VAL A CA 1
ATOM 713 C C . VAL A 1 88 ? -11.674 0.560 5.443 1.00 98.12 88 VAL A C 1
ATOM 715 O O . VAL A 1 88 ? -12.322 1.150 4.582 1.00 98.12 88 VAL A O 1
ATOM 718 N N . ASP A 1 89 ? -10.888 -0.482 5.167 1.00 97.00 89 ASP A N 1
ATOM 719 C CA . ASP A 1 89 ? -10.765 -1.094 3.843 1.00 97.00 89 ASP A CA 1
ATOM 720 C C . ASP A 1 89 ? -12.129 -1.576 3.333 1.00 97.00 89 ASP A C 1
ATOM 722 O O . ASP A 1 89 ? -12.596 -1.113 2.300 1.00 97.00 89 ASP A O 1
ATOM 726 N N . SER A 1 90 ? -12.854 -2.380 4.118 1.00 97.62 90 SER A N 1
ATOM 727 C CA . SER A 1 90 ? -14.216 -2.827 3.784 1.00 97.62 90 SER A CA 1
ATOM 728 C C . SER A 1 90 ? -15.193 -1.667 3.512 1.00 97.62 90 SER A C 1
ATOM 730 O O . SER A 1 90 ? -16.004 -1.724 2.577 1.00 97.62 90 SER A O 1
ATOM 732 N N . PHE A 1 91 ? -15.095 -0.568 4.272 1.00 98.25 91 PHE A N 1
ATOM 733 C CA . PHE A 1 91 ? -15.865 0.650 3.998 1.00 98.25 91 PHE A CA 1
ATOM 734 C C . PHE A 1 91 ? -15.460 1.300 2.666 1.00 98.25 91 PHE A C 1
ATOM 736 O O . PHE A 1 91 ? -16.334 1.706 1.898 1.00 98.25 91 PHE A O 1
ATOM 743 N N . LEU A 1 92 ? -14.160 1.393 2.375 1.00 97.25 92 LEU A N 1
ATOM 744 C CA . LEU A 1 92 ? -13.631 2.007 1.158 1.00 97.25 92 LEU A CA 1
ATOM 745 C C . LEU A 1 92 ? -13.931 1.164 -0.092 1.00 97.25 92 LEU A C 1
ATOM 747 O O . LEU A 1 92 ? -14.395 1.709 -1.090 1.00 97.25 92 LEU A O 1
ATOM 751 N N . MET A 1 93 ? -13.789 -0.161 -0.018 1.00 97.06 93 MET A N 1
ATOM 752 C CA . MET A 1 93 ? -14.221 -1.097 -1.063 1.00 97.06 93 MET A CA 1
ATOM 753 C C . MET A 1 93 ? -15.717 -0.926 -1.367 1.00 97.06 93 MET A C 1
ATOM 755 O O . MET A 1 93 ? -16.099 -0.778 -2.526 1.00 97.06 93 MET A O 1
ATOM 759 N N . SER A 1 94 ? -16.561 -0.833 -0.331 1.00 97.25 94 SER A N 1
ATOM 760 C CA . SER A 1 94 ? -17.999 -0.550 -0.490 1.00 97.25 94 SER A CA 1
ATOM 761 C C . SER A 1 94 ? -18.264 0.815 -1.144 1.00 97.25 94 SER A C 1
ATOM 763 O O . SER A 1 94 ? -19.200 0.966 -1.926 1.00 97.25 94 SER A O 1
ATOM 765 N N . TYR A 1 95 ? -17.452 1.831 -0.837 1.00 97.75 95 TYR A N 1
ATOM 766 C CA . TYR A 1 95 ? -17.544 3.144 -1.476 1.00 97.75 95 TYR A CA 1
ATOM 767 C C . TYR A 1 95 ? -17.141 3.089 -2.959 1.00 97.75 95 TYR A C 1
ATOM 769 O O . TYR A 1 95 ? -17.776 3.741 -3.790 1.00 97.75 95 TYR A O 1
ATOM 777 N N . TYR A 1 96 ? -16.134 2.293 -3.309 1.00 96.81 96 TYR A N 1
ATOM 778 C CA . TYR A 1 96 ? -15.682 2.107 -4.686 1.00 96.81 96 TYR A CA 1
ATOM 779 C C . TYR A 1 96 ? -16.632 1.276 -5.549 1.00 96.81 96 TYR A C 1
ATOM 781 O O . TYR A 1 96 ? -16.830 1.639 -6.706 1.00 96.81 96 TYR A O 1
ATOM 789 N N . ASP A 1 97 ? -17.298 0.261 -4.992 1.00 95.81 97 ASP A N 1
ATOM 790 C CA . ASP A 1 97 ? -18.320 -0.551 -5.685 1.00 95.81 97 ASP A CA 1
ATOM 791 C C . ASP A 1 97 ? -19.651 0.206 -5.923 1.00 95.81 97 ASP A C 1
ATOM 793 O O . ASP A 1 97 ? -20.710 -0.368 -6.165 1.00 95.81 97 ASP A O 1
ATOM 797 N N . GLY A 1 98 ? -19.632 1.539 -5.820 1.00 95.81 98 GLY A N 1
ATOM 798 C CA . GLY A 1 98 ? -20.770 2.396 -6.148 1.00 95.81 98 GLY A CA 1
ATOM 799 C C . GLY A 1 98 ? -21.956 2.304 -5.183 1.00 95.81 98 GLY A C 1
ATOM 800 O O . GLY A 1 98 ? -22.995 2.901 -5.471 1.00 95.81 98 GLY A O 1
ATOM 801 N N . HIS A 1 99 ? -21.832 1.620 -4.034 1.00 97.00 99 HIS A N 1
ATOM 802 C CA . HIS A 1 99 ? -22.927 1.489 -3.064 1.00 97.00 99 HIS A CA 1
ATOM 803 C C . HIS A 1 99 ? -23.524 2.855 -2.691 1.00 97.00 99 HIS A C 1
ATOM 805 O O . HIS A 1 99 ? -22.804 3.844 -2.503 1.00 97.00 99 HIS A O 1
ATOM 811 N N . ALA A 1 100 ? -24.849 2.901 -2.531 1.00 96.88 100 ALA A N 1
ATOM 812 C CA . ALA A 1 100 ? -25.547 4.057 -1.976 1.00 96.88 100 ALA A CA 1
ATOM 813 C C . ALA A 1 100 ? -24.967 4.413 -0.592 1.00 96.88 100 ALA A C 1
ATOM 815 O O . ALA A 1 100 ? -24.583 3.520 0.168 1.00 96.88 100 ALA A O 1
ATOM 816 N N . MET A 1 101 ? -24.837 5.706 -0.280 1.00 95.75 101 MET A N 1
ATOM 817 C CA . MET A 1 101 ? -24.031 6.161 0.864 1.00 95.75 101 MET A CA 1
ATOM 818 C C . MET A 1 101 ? -24.547 5.628 2.201 1.00 95.75 101 MET A C 1
ATOM 820 O O . MET A 1 101 ? -23.750 5.303 3.068 1.00 95.75 101 MET A O 1
ATOM 824 N N . GLU A 1 102 ? -25.858 5.464 2.345 1.00 97.12 102 GLU A N 1
ATOM 825 C CA . GLU A 1 102 ? -26.532 4.829 3.479 1.00 97.12 102 GLU A CA 1
ATOM 826 C C . GLU A 1 102 ? -26.073 3.386 3.763 1.00 97.12 102 GLU A C 1
ATOM 828 O O . GLU A 1 102 ? -26.171 2.936 4.902 1.00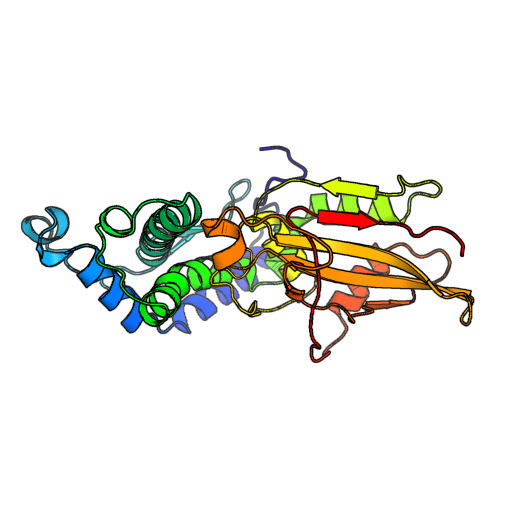 97.12 102 GLU A O 1
ATOM 833 N N . ASN A 1 103 ? -25.518 2.684 2.770 1.00 96.88 103 ASN A N 1
ATOM 834 C CA . ASN A 1 103 ? -24.959 1.337 2.916 1.00 96.88 103 ASN A CA 1
ATOM 835 C C . ASN A 1 103 ? -23.433 1.351 3.133 1.00 96.88 103 ASN A C 1
ATOM 837 O O . ASN A 1 103 ? -22.878 0.388 3.660 1.00 96.88 103 ASN A O 1
ATOM 841 N N . VAL A 1 104 ? -22.743 2.439 2.775 1.00 97.81 104 VAL A N 1
ATOM 842 C CA . VAL A 1 104 ? -21.302 2.616 3.017 1.00 97.81 104 VAL A CA 1
ATOM 843 C C . VAL A 1 104 ? -21.089 3.024 4.474 1.00 97.81 104 VAL A C 1
ATOM 845 O O . VAL A 1 104 ? -21.448 4.133 4.866 1.00 97.81 104 VAL A O 1
ATOM 848 N N . ALA A 1 105 ? -20.533 2.128 5.297 1.00 97.56 105 ALA A N 1
ATOM 849 C CA . ALA A 1 105 ? -20.378 2.338 6.745 1.00 97.56 105 ALA A CA 1
ATOM 850 C C . ALA A 1 105 ? -21.689 2.800 7.429 1.00 97.56 105 ALA A C 1
ATOM 852 O O . ALA A 1 105 ? -21.694 3.715 8.258 1.00 97.56 105 ALA A O 1
ATOM 853 N N . TRP A 1 106 ? -22.824 2.222 7.011 1.00 97.56 106 TRP A N 1
ATOM 854 C CA . TRP A 1 106 ? -24.186 2.597 7.438 1.00 97.56 106 TRP A CA 1
ATOM 855 C C . TRP A 1 106 ? -24.505 4.097 7.269 1.00 97.56 106 TRP A C 1
ATOM 857 O O . TRP A 1 106 ? -25.245 4.692 8.057 1.00 97.56 106 TRP A O 1
ATOM 867 N N . GLY A 1 107 ? -23.875 4.746 6.285 1.00 97.62 107 GLY A N 1
ATOM 868 C CA . GLY A 1 107 ? -23.972 6.178 6.038 1.00 97.62 107 GLY A CA 1
ATOM 869 C C . GLY A 1 107 ? -23.390 7.058 7.136 1.00 97.62 107 GLY A C 1
ATOM 870 O O . GLY A 1 107 ? -23.738 8.238 7.180 1.00 97.62 107 GLY A O 1
ATOM 871 N N . ARG A 1 108 ? -22.553 6.539 8.045 1.00 98.00 108 ARG A N 1
ATOM 872 C CA . ARG A 1 108 ? -21.943 7.335 9.129 1.00 98.00 108 ARG A CA 1
ATOM 873 C C . ARG A 1 108 ? -20.762 8.188 8.657 1.00 98.00 108 ARG A C 1
ATOM 875 O O . ARG A 1 108 ? -20.542 9.257 9.220 1.00 98.00 108 ARG A O 1
ATOM 882 N N . ILE A 1 109 ? -20.083 7.785 7.581 1.00 97.88 109 ILE A N 1
ATOM 883 C CA . ILE A 1 109 ? -19.096 8.617 6.879 1.00 97.88 109 ILE A CA 1
ATOM 884 C C . ILE A 1 109 ? -19.849 9.597 5.964 1.00 97.88 109 ILE A C 1
ATOM 886 O O . ILE A 1 109 ? -20.651 9.182 5.125 1.00 97.88 109 ILE A O 1
ATOM 890 N N . LYS A 1 110 ? -19.629 10.904 6.147 1.00 94.56 110 LYS A N 1
ATOM 891 C CA . LYS A 1 110 ? -20.387 11.994 5.501 1.00 94.56 110 LYS A CA 1
ATOM 892 C C . LYS A 1 110 ? -19.572 12.841 4.525 1.00 94.56 110 LYS A C 1
ATOM 894 O O . LYS A 1 110 ? -20.170 13.479 3.664 1.00 94.56 110 LYS A O 1
ATOM 899 N N . ASN A 1 111 ? -18.250 12.916 4.686 1.00 95.56 111 ASN A N 1
ATOM 900 C CA . ASN A 1 111 ? -17.397 13.850 3.945 1.00 95.56 111 ASN A CA 1
ATOM 901 C C . ASN A 1 111 ? -15.967 13.317 3.717 1.00 95.56 111 ASN A C 1
ATOM 903 O O . ASN A 1 111 ? -15.575 12.283 4.253 1.00 95.56 111 ASN A O 1
ATOM 907 N N . GLU A 1 112 ? -15.202 14.049 2.905 1.00 95.06 112 GLU A N 1
ATOM 908 C CA . GLU A 1 112 ? -13.804 13.758 2.559 1.00 95.06 112 GLU A CA 1
ATOM 909 C C . GLU A 1 112 ? -12.851 13.815 3.767 1.00 95.06 112 GLU A C 1
ATOM 911 O O . GLU A 1 112 ? -11.938 12.998 3.856 1.00 95.06 112 GLU A O 1
ATOM 916 N N . GLU A 1 113 ? -13.070 14.712 4.738 1.00 96.88 113 GLU A N 1
ATOM 917 C CA . GLU A 1 113 ? -12.199 14.809 5.920 1.00 96.88 113 GLU A CA 1
ATOM 918 C C . GLU A 1 113 ? -12.246 13.512 6.743 1.00 96.88 113 GLU A C 1
ATOM 920 O O . GLU A 1 113 ? -11.201 12.971 7.103 1.00 96.88 113 GLU A O 1
ATOM 925 N N . GLN A 1 114 ? -13.444 12.958 6.965 1.00 97.75 114 GLN A N 1
ATOM 926 C CA . GLN A 1 114 ? -13.618 11.660 7.625 1.00 97.75 114 GLN A CA 1
ATOM 927 C C . GLN A 1 114 ? -12.928 10.530 6.848 1.00 97.75 114 GLN A C 1
ATOM 929 O O . GLN A 1 114 ? -12.267 9.695 7.463 1.00 97.75 114 GLN A O 1
ATOM 934 N N . TRP A 1 115 ? -13.006 10.517 5.510 1.00 97.88 115 TRP A N 1
ATOM 935 C CA . TRP A 1 115 ? -12.256 9.547 4.704 1.00 97.88 115 TRP A CA 1
ATOM 936 C C . TRP A 1 115 ? -10.746 9.685 4.896 1.00 97.88 115 TRP A C 1
ATOM 938 O O . TRP A 1 115 ? -10.087 8.680 5.157 1.00 97.88 115 TRP A O 1
ATOM 948 N N . ILE A 1 116 ? -10.189 10.898 4.835 1.00 96.44 116 ILE A N 1
ATOM 949 C CA . ILE A 1 116 ? -8.749 11.151 5.025 1.00 96.44 116 ILE A CA 1
ATOM 950 C C . ILE A 1 116 ? -8.281 10.685 6.414 1.00 96.44 116 ILE A C 1
ATOM 952 O O . ILE A 1 116 ? -7.236 10.033 6.515 1.00 96.44 116 ILE A O 1
ATOM 956 N N . ILE A 1 117 ? -9.071 10.973 7.458 1.00 98.00 117 ILE A N 1
ATOM 957 C CA . ILE A 1 117 ? -8.831 10.564 8.851 1.00 98.00 117 ILE A CA 1
ATOM 958 C C . ILE A 1 117 ? -8.850 9.039 8.988 1.00 98.00 117 ILE A C 1
ATOM 960 O O . ILE A 1 117 ? -7.898 8.462 9.512 1.00 98.00 117 ILE A O 1
ATOM 964 N N . LEU A 1 118 ? -9.908 8.374 8.516 1.00 98.31 118 LEU A N 1
ATOM 965 C CA . LEU A 1 118 ? -10.082 6.927 8.661 1.00 98.31 118 LEU A CA 1
ATOM 966 C C . LEU A 1 118 ? -9.022 6.157 7.869 1.00 98.31 118 LEU A C 1
ATOM 968 O O . LEU A 1 118 ? -8.374 5.256 8.398 1.00 98.31 118 LEU A O 1
ATOM 972 N N . THR A 1 119 ? -8.777 6.545 6.617 1.00 97.00 119 THR A N 1
ATOM 973 C CA . THR A 1 119 ? -7.809 5.868 5.734 1.00 97.00 119 THR A CA 1
ATOM 974 C C . THR A 1 119 ? -6.352 6.050 6.175 1.00 97.00 119 THR A C 1
ATOM 976 O O . THR A 1 119 ? -5.478 5.327 5.700 1.00 97.00 119 THR A O 1
ATOM 979 N N . GLN A 1 120 ? -6.071 6.924 7.153 1.00 96.56 120 GLN A N 1
ATOM 980 C CA . GLN A 1 120 ? -4.773 6.958 7.838 1.00 96.56 120 GLN A CA 1
ATOM 981 C C . GLN A 1 120 ? -4.473 5.625 8.543 1.00 96.56 120 GLN A C 1
ATOM 983 O O . GLN A 1 120 ? -3.328 5.187 8.524 1.00 96.56 120 GLN A O 1
ATOM 988 N N . LEU A 1 121 ? -5.489 4.942 9.087 1.00 96.88 121 LEU A N 1
ATOM 989 C CA . LEU A 1 121 ? -5.342 3.609 9.690 1.00 96.88 121 LEU A CA 1
ATOM 990 C C . LEU A 1 121 ? -4.900 2.582 8.644 1.00 96.88 121 LEU A C 1
ATOM 992 O O . LEU A 1 121 ? -3.977 1.806 8.887 1.00 96.88 121 LEU A O 1
ATOM 996 N N . MET A 1 122 ? -5.510 2.622 7.452 1.00 94.06 122 MET A N 1
ATOM 997 C CA . MET A 1 122 ? -5.134 1.739 6.348 1.00 94.06 122 MET A CA 1
ATOM 998 C C . MET A 1 122 ? -3.689 1.979 5.908 1.00 94.06 122 MET A C 1
ATOM 1000 O O . MET A 1 122 ? -2.891 1.037 5.900 1.00 94.06 122 MET A O 1
ATOM 1004 N N . ARG A 1 123 ? -3.364 3.240 5.575 1.00 93.56 123 ARG A N 1
ATOM 1005 C CA . ARG A 1 123 ? -2.038 3.660 5.102 1.00 93.56 123 ARG A CA 1
ATOM 1006 C C . ARG A 1 123 ? -0.959 3.315 6.119 1.00 93.56 123 ARG A C 1
ATOM 1008 O O . ARG A 1 123 ? 0.008 2.656 5.758 1.00 93.56 123 ARG A O 1
ATOM 1015 N N . GLU A 1 124 ? -1.136 3.687 7.386 1.00 94.38 124 GLU A N 1
ATOM 1016 C CA . GLU A 1 124 ? -0.097 3.486 8.400 1.00 94.38 124 GLU A CA 1
ATOM 1017 C C . GLU A 1 124 ? 0.094 2.014 8.785 1.00 94.38 124 GLU A C 1
ATOM 1019 O O . GLU A 1 124 ? 1.227 1.603 9.035 1.00 94.38 124 GLU A O 1
ATOM 1024 N N . SER A 1 125 ? -0.956 1.184 8.726 1.00 93.81 125 SER A N 1
ATOM 1025 C CA . SER A 1 125 ? -0.816 -0.274 8.862 1.00 93.81 125 SER A CA 1
ATOM 1026 C C . SER A 1 125 ? 0.091 -0.869 7.776 1.00 93.81 125 SER A C 1
ATOM 1028 O O . SER A 1 125 ? 0.968 -1.675 8.085 1.00 93.81 125 SER A O 1
ATOM 1030 N N . GLN A 1 126 ? -0.063 -0.438 6.516 1.00 93.06 126 GLN A N 1
ATOM 1031 C CA . GLN A 1 126 ? 0.826 -0.865 5.427 1.00 93.06 126 GLN A CA 1
ATOM 1032 C C . GLN A 1 126 ? 2.220 -0.229 5.550 1.00 93.06 126 GLN A C 1
ATOM 1034 O O . GLN A 1 126 ? 3.228 -0.899 5.344 1.00 93.06 126 GLN A O 1
ATOM 1039 N N . ASN A 1 127 ? 2.310 1.044 5.936 1.00 93.12 127 ASN A N 1
ATOM 1040 C CA . ASN A 1 127 ? 3.567 1.785 6.067 1.00 93.12 127 ASN A CA 1
ATOM 1041 C C . ASN A 1 127 ? 4.489 1.186 7.145 1.00 93.12 127 ASN A C 1
ATOM 1043 O O . ASN A 1 127 ? 5.697 1.095 6.942 1.00 93.12 127 ASN A O 1
ATOM 1047 N N . VAL A 1 128 ? 3.938 0.690 8.261 1.00 94.94 128 VAL A N 1
ATOM 1048 C CA . VAL A 1 128 ? 4.697 -0.080 9.268 1.00 94.94 128 VAL A CA 1
ATOM 1049 C C . VAL A 1 128 ? 5.413 -1.281 8.644 1.00 94.94 128 VAL A C 1
ATOM 1051 O O . VAL A 1 128 ? 6.552 -1.560 9.016 1.00 94.94 128 VAL A O 1
ATOM 1054 N N . ILE A 1 129 ? 4.777 -1.969 7.693 1.00 92.88 129 ILE A N 1
ATOM 1055 C CA . ILE A 1 129 ? 5.334 -3.147 7.018 1.00 92.88 129 ILE A CA 1
ATOM 1056 C C . ILE A 1 129 ? 6.304 -2.729 5.906 1.00 92.88 129 ILE A C 1
ATOM 1058 O O . ILE A 1 129 ? 7.433 -3.213 5.844 1.00 92.88 129 ILE A O 1
ATOM 1062 N N . TYR A 1 130 ? 5.894 -1.806 5.040 1.00 91.50 130 TYR A N 1
ATOM 1063 C CA . TYR A 1 130 ? 6.582 -1.528 3.779 1.00 91.50 130 TYR A CA 1
ATOM 1064 C C . TYR A 1 130 ? 7.501 -0.298 3.794 1.00 91.50 130 TYR A C 1
ATOM 1066 O O . TYR A 1 130 ? 8.156 -0.025 2.797 1.00 91.50 130 TYR A O 1
ATOM 1074 N N . ASN A 1 131 ? 7.657 0.415 4.913 1.00 88.75 131 ASN A N 1
ATOM 1075 C CA . ASN A 1 131 ? 8.675 1.468 5.023 1.00 88.75 131 ASN A CA 1
ATOM 1076 C C . ASN A 1 131 ? 10.117 0.909 4.915 1.00 88.75 131 ASN A C 1
ATOM 1078 O O . ASN A 1 131 ? 11.005 1.592 4.399 1.00 88.75 131 ASN A O 1
ATOM 1082 N N . SER A 1 132 ? 10.384 -0.320 5.375 1.00 91.38 132 SER A N 1
ATOM 1083 C CA . SER A 1 132 ? 11.757 -0.848 5.439 1.00 91.38 132 SER A CA 1
ATOM 1084 C C . SER A 1 132 ? 12.283 -1.331 4.084 1.00 91.38 132 SER A C 1
ATOM 1086 O O . SER A 1 132 ? 11.829 -2.338 3.541 1.00 91.38 132 SER A O 1
ATOM 1088 N N . THR A 1 133 ? 13.326 -0.677 3.566 1.00 92.25 133 THR A N 1
ATOM 1089 C CA . THR A 1 133 ? 13.983 -1.064 2.304 1.00 92.25 133 THR A CA 1
ATOM 1090 C C . THR A 1 133 ? 14.642 -2.443 2.361 1.00 92.25 133 THR A C 1
ATOM 1092 O O . THR A 1 133 ? 14.687 -3.145 1.348 1.00 92.25 133 THR A O 1
ATOM 1095 N N . LEU A 1 134 ? 15.125 -2.870 3.535 1.00 93.19 134 LEU A N 1
ATOM 1096 C CA . LEU A 1 134 ? 15.696 -4.208 3.708 1.00 93.19 134 LEU A CA 1
ATOM 1097 C C . LEU A 1 134 ? 14.609 -5.293 3.645 1.00 93.19 134 LEU A C 1
ATOM 1099 O O . LEU A 1 134 ? 14.831 -6.341 3.037 1.00 93.19 134 LEU A O 1
ATOM 1103 N N . LEU A 1 135 ? 13.421 -5.018 4.199 1.00 95.38 135 LEU A N 1
ATOM 1104 C CA . LEU A 1 135 ? 12.264 -5.902 4.070 1.00 95.38 135 LEU A CA 1
ATOM 1105 C C . LEU A 1 135 ? 11.726 -5.904 2.634 1.00 95.38 135 LEU A C 1
ATOM 1107 O O . LEU A 1 135 ? 11.594 -6.973 2.048 1.00 95.38 135 LEU A O 1
ATOM 1111 N N . GLY A 1 136 ? 11.519 -4.734 2.020 1.00 95.38 136 GLY A N 1
ATOM 1112 C CA . GLY A 1 136 ? 11.049 -4.610 0.636 1.00 95.38 136 GLY A CA 1
ATOM 1113 C C . GLY A 1 136 ? 11.883 -5.427 -0.355 1.00 95.38 136 GLY A C 1
ATOM 1114 O O . GLY A 1 136 ? 11.334 -6.233 -1.107 1.00 95.38 136 GLY A O 1
ATOM 1115 N N . ARG A 1 137 ? 13.223 -5.321 -0.287 1.00 94.00 137 ARG A N 1
ATOM 1116 C CA . ARG A 1 137 ? 14.156 -6.129 -1.107 1.00 94.00 137 ARG A CA 1
ATOM 1117 C C . ARG A 1 137 ? 13.990 -7.636 -0.908 1.00 94.00 137 ARG A C 1
ATOM 1119 O O . ARG A 1 137 ? 14.253 -8.398 -1.831 1.00 94.00 137 ARG A O 1
ATOM 1126 N N . GLN A 1 138 ? 13.571 -8.066 0.279 1.00 94.81 138 GLN A N 1
ATOM 1127 C CA . GLN A 1 138 ? 13.354 -9.470 0.615 1.00 94.81 138 GLN A CA 1
ATOM 1128 C C . GLN A 1 138 ? 11.992 -9.980 0.115 1.00 94.81 138 GLN A C 1
ATOM 1130 O O . GLN A 1 138 ? 11.920 -11.059 -0.474 1.00 94.81 138 GLN A O 1
ATOM 1135 N N . LEU A 1 139 ? 10.926 -9.197 0.313 1.00 96.56 139 LEU A N 1
ATOM 1136 C CA . LEU A 1 139 ? 9.559 -9.546 -0.090 1.00 96.56 139 LEU A CA 1
ATOM 1137 C C . LEU A 1 139 ? 9.393 -9.538 -1.612 1.00 96.56 139 LEU A C 1
ATOM 1139 O O . LEU A 1 139 ? 8.814 -10.469 -2.173 1.00 96.56 139 LEU A O 1
ATOM 1143 N N . ALA A 1 140 ? 9.948 -8.521 -2.279 1.00 96.38 140 ALA A N 1
ATOM 1144 C CA . ALA A 1 140 ? 9.888 -8.355 -3.727 1.00 96.38 140 ALA A CA 1
ATOM 1145 C C . ALA A 1 140 ? 10.928 -9.180 -4.498 1.00 96.38 140 ALA A C 1
ATOM 1147 O O . ALA A 1 140 ? 10.958 -9.079 -5.722 1.00 96.38 140 ALA A O 1
ATOM 1148 N N . LYS A 1 141 ? 11.790 -9.967 -3.829 1.00 95.56 141 LYS A N 1
ATOM 1149 C CA . LYS A 1 141 ? 12.981 -10.565 -4.458 1.00 95.56 141 LYS A CA 1
ATOM 1150 C C . LYS A 1 141 ? 12.699 -11.236 -5.825 1.00 95.56 141 LYS A C 1
ATOM 1152 O O . LYS A 1 141 ? 13.326 -10.802 -6.788 1.00 95.56 141 LYS A O 1
ATOM 1157 N N . PRO A 1 142 ? 11.755 -12.193 -5.971 1.00 96.31 142 PRO A N 1
ATOM 1158 C CA . PRO A 1 142 ? 11.525 -12.851 -7.263 1.00 96.31 142 PRO A CA 1
ATOM 1159 C C . PRO A 1 142 ? 10.970 -11.914 -8.339 1.00 96.31 142 PRO A C 1
ATOM 1161 O O . PRO A 1 142 ? 11.279 -12.076 -9.515 1.00 96.31 142 PRO A O 1
ATOM 1164 N N . LEU A 1 143 ? 10.179 -10.911 -7.943 1.00 95.75 143 LEU A N 1
ATOM 1165 C CA . LEU A 1 143 ? 9.650 -9.902 -8.857 1.00 95.75 143 LEU A CA 1
ATOM 1166 C C . LEU A 1 143 ? 10.764 -8.964 -9.344 1.00 95.75 143 LEU A C 1
ATOM 1168 O O . LEU A 1 143 ? 10.833 -8.672 -10.531 1.00 95.75 143 LEU A O 1
ATOM 1172 N N . LEU A 1 144 ? 11.688 -8.558 -8.468 1.00 92.81 144 LEU A N 1
ATOM 1173 C CA . LEU A 1 144 ? 12.878 -7.788 -8.850 1.00 92.81 144 LEU A CA 1
ATOM 1174 C C . LEU A 1 144 ? 13.819 -8.595 -9.756 1.00 92.81 144 LEU A C 1
ATOM 1176 O O . LEU A 1 144 ? 14.357 -8.037 -10.711 1.00 92.81 144 LEU A O 1
ATOM 1180 N N . GLU A 1 145 ? 13.990 -9.894 -9.496 1.00 92.44 145 GLU A N 1
ATOM 1181 C CA . GLU A 1 145 ? 14.750 -10.809 -10.359 1.00 92.44 145 GLU A CA 1
ATOM 1182 C C . GLU A 1 145 ? 14.087 -10.931 -11.745 1.00 92.44 145 GLU A C 1
ATOM 1184 O O . GLU A 1 145 ? 14.754 -10.705 -12.754 1.00 92.44 145 GLU A O 1
ATOM 1189 N N . TYR A 1 146 ? 12.768 -11.151 -11.810 1.00 94.00 146 TYR A N 1
ATOM 1190 C CA . TYR A 1 146 ? 12.008 -11.186 -13.067 1.00 94.00 146 TYR A CA 1
ATOM 1191 C C . TYR A 1 146 ? 12.115 -9.875 -13.863 1.00 94.00 146 TYR A C 1
ATOM 1193 O O . TYR A 1 146 ? 12.419 -9.903 -15.055 1.00 94.00 146 TYR A O 1
ATOM 1201 N N . LEU A 1 147 ? 11.901 -8.720 -13.217 1.00 89.00 147 LEU A N 1
ATOM 1202 C CA . LEU A 1 147 ? 12.027 -7.401 -13.854 1.00 89.00 147 LEU A CA 1
ATOM 1203 C C . LEU A 1 147 ? 13.434 -7.192 -14.422 1.00 89.00 147 LEU A C 1
ATOM 1205 O O . LEU A 1 147 ? 13.584 -6.684 -15.530 1.00 89.00 147 LEU A O 1
ATOM 1209 N N . THR A 1 148 ? 14.456 -7.594 -13.666 1.00 85.69 148 THR A N 1
ATOM 1210 C CA . THR A 1 148 ? 15.862 -7.482 -14.066 1.00 85.69 148 THR A CA 1
ATOM 1211 C C . THR A 1 148 ? 16.119 -8.281 -15.345 1.00 85.69 148 THR A C 1
ATOM 1213 O O . THR A 1 148 ? 16.562 -7.701 -16.337 1.00 85.69 148 THR A O 1
ATOM 1216 N N . SER A 1 149 ? 15.722 -9.559 -15.381 1.00 86.31 149 SER A N 1
ATOM 1217 C CA . SER A 1 149 ? 15.838 -10.396 -16.582 1.00 86.31 149 SER A CA 1
ATOM 1218 C C . SER A 1 149 ? 15.024 -9.863 -17.769 1.00 86.31 149 SER A C 1
ATOM 1220 O O . SER A 1 149 ? 15.540 -9.817 -18.881 1.00 86.31 149 SER A O 1
ATOM 1222 N N . ALA A 1 150 ? 13.796 -9.382 -17.549 1.00 86.75 150 ALA A N 1
ATOM 1223 C CA . ALA A 1 150 ? 12.947 -8.828 -18.609 1.00 86.75 150 ALA A CA 1
ATOM 1224 C C . ALA A 1 150 ? 13.503 -7.529 -19.235 1.00 86.75 150 ALA A C 1
ATOM 1226 O O . ALA A 1 150 ? 13.150 -7.184 -20.360 1.00 86.75 150 ALA A O 1
ATOM 1227 N N . PHE A 1 151 ? 14.385 -6.800 -18.539 1.00 80.38 151 PHE A N 1
ATOM 1228 C CA . PHE A 1 151 ? 15.102 -5.649 -19.102 1.00 80.38 151 PHE A CA 1
ATOM 1229 C C . PHE A 1 151 ? 16.449 -5.997 -19.752 1.00 80.38 151 PHE A C 1
ATOM 1231 O O . PHE A 1 151 ? 16.954 -5.195 -20.552 1.00 80.38 151 PHE A O 1
ATOM 1238 N N . GLU A 1 152 ? 17.021 -7.146 -19.394 1.00 81.44 152 GLU A N 1
ATOM 1239 C CA . GLU A 1 152 ? 18.285 -7.697 -19.904 1.00 81.44 152 GLU A CA 1
ATOM 1240 C C . GLU A 1 152 ? 18.099 -8.578 -21.147 1.00 81.44 152 GLU A C 1
ATOM 1242 O O . GLU A 1 152 ? 19.039 -8.730 -21.925 1.00 81.44 152 GLU A O 1
ATOM 1247 N N . GLU A 1 153 ? 16.894 -9.110 -21.363 1.00 82.75 153 GLU A N 1
ATOM 1248 C CA . GLU A 1 153 ? 16.507 -9.832 -22.575 1.00 82.75 153 GLU A CA 1
ATOM 1249 C C . GLU A 1 153 ? 16.789 -9.004 -23.847 1.00 82.75 153 GLU A C 1
ATOM 1251 O O . GLU A 1 153 ? 16.546 -7.795 -23.906 1.00 82.75 153 GLU A O 1
ATOM 1256 N N . GLU A 1 154 ? 17.331 -9.669 -24.873 1.00 80.00 154 GLU A N 1
ATOM 1257 C CA . GLU A 1 154 ? 17.779 -9.037 -26.123 1.00 80.00 154 GLU A CA 1
ATOM 1258 C C . GLU A 1 154 ? 16.604 -8.649 -27.036 1.00 80.00 154 GLU A C 1
ATOM 1260 O O . GLU A 1 154 ? 16.633 -7.602 -27.680 1.00 80.00 154 GLU A O 1
ATOM 1265 N N . ASN A 1 155 ? 15.551 -9.475 -27.059 1.00 84.44 155 ASN A N 1
ATOM 1266 C CA . ASN A 1 155 ? 14.360 -9.302 -27.896 1.00 84.44 155 ASN A CA 1
ATOM 1267 C C . ASN A 1 155 ? 13.063 -9.376 -27.056 1.00 84.44 155 ASN A C 1
ATOM 1269 O O . ASN A 1 155 ? 12.230 -10.253 -27.298 1.00 84.44 155 ASN A O 1
ATOM 1273 N N . PRO A 1 156 ? 12.885 -8.498 -26.049 1.00 84.38 156 PRO A N 1
ATOM 1274 C CA . PRO A 1 156 ? 11.795 -8.607 -25.089 1.00 84.38 156 PRO A CA 1
ATOM 1275 C C . PRO A 1 156 ? 10.435 -8.239 -25.703 1.00 84.38 156 PRO A C 1
ATOM 1277 O O . PRO A 1 156 ? 10.366 -7.449 -26.655 1.00 84.38 156 PRO A O 1
ATOM 1280 N N . PRO A 1 157 ? 9.317 -8.729 -25.134 1.00 90.44 157 PRO A N 1
ATOM 1281 C CA . PRO A 1 157 ? 7.983 -8.269 -25.503 1.00 90.44 157 PRO A CA 1
ATOM 1282 C C . PRO A 1 157 ? 7.857 -6.746 -25.344 1.00 90.44 157 PRO A C 1
ATOM 1284 O O . PRO A 1 157 ? 8.104 -6.214 -24.265 1.00 90.44 157 PRO A O 1
ATOM 1287 N N . LYS A 1 158 ? 7.400 -6.033 -26.390 1.00 89.00 158 LYS A N 1
ATOM 1288 C CA . LYS A 1 158 ? 7.203 -4.561 -26.368 1.00 89.00 158 LYS A CA 1
ATOM 1289 C C . LYS A 1 158 ? 6.373 -4.062 -25.175 1.00 89.00 158 LYS A C 1
ATOM 1291 O O . LYS A 1 158 ? 6.533 -2.913 -24.762 1.00 89.00 158 LYS A O 1
ATOM 1296 N N . LEU A 1 159 ? 5.486 -4.908 -24.654 1.00 93.38 159 LEU A N 1
ATOM 1297 C CA . LEU A 1 159 ? 4.657 -4.655 -23.485 1.00 93.38 159 LEU A CA 1
ATOM 1298 C C . LEU A 1 159 ? 4.555 -5.935 -22.643 1.00 93.38 159 LEU A C 1
ATOM 1300 O O . LEU A 1 159 ? 4.053 -6.944 -23.137 1.00 93.38 159 LEU A O 1
ATOM 1304 N N . THR A 1 160 ? 4.940 -5.862 -21.369 1.00 94.06 160 THR A N 1
ATOM 1305 C CA . THR A 1 160 ? 4.668 -6.910 -20.369 1.00 94.06 160 THR A CA 1
ATOM 1306 C C . THR A 1 160 ? 3.743 -6.346 -19.300 1.00 94.06 160 THR A C 1
ATOM 1308 O O . THR A 1 160 ? 3.993 -5.259 -18.777 1.00 94.06 160 THR A O 1
ATOM 1311 N N . LEU A 1 161 ? 2.681 -7.085 -18.976 1.00 95.62 161 LEU A N 1
ATOM 1312 C CA . LEU A 1 161 ? 1.697 -6.754 -17.946 1.00 95.62 161 LEU A CA 1
ATOM 1313 C C . LEU A 1 161 ? 1.792 -7.795 -16.824 1.00 95.62 161 LEU A C 1
ATOM 1315 O O . LEU A 1 161 ? 1.470 -8.959 -17.047 1.00 95.62 161 LEU A O 1
ATOM 1319 N N . LEU A 1 162 ? 2.225 -7.379 -15.636 1.00 95.50 162 LEU A N 1
ATOM 1320 C CA . LEU A 1 162 ? 2.247 -8.220 -14.439 1.00 95.50 162 LEU A CA 1
ATOM 1321 C C . LEU A 1 162 ? 1.114 -7.785 -13.511 1.00 95.50 162 LEU A C 1
ATOM 1323 O O . LEU A 1 162 ? 1.192 -6.720 -12.895 1.00 95.50 162 LEU A O 1
ATOM 1327 N N . ASP A 1 163 ? 0.060 -8.590 -13.443 1.00 94.38 163 ASP A N 1
ATOM 1328 C CA . ASP A 1 163 ? -1.055 -8.378 -12.521 1.00 94.38 163 ASP A CA 1
ATOM 1329 C C . ASP A 1 163 ? -0.769 -9.057 -11.172 1.00 94.38 163 ASP A C 1
ATOM 1331 O O . ASP A 1 163 ? -0.139 -10.114 -11.130 1.00 94.38 163 ASP A O 1
ATOM 1335 N N . GLY A 1 164 ? -1.169 -8.431 -10.067 1.00 94.44 164 GLY A N 1
ATOM 1336 C CA . GLY A 1 164 ? -0.718 -8.815 -8.728 1.00 94.44 164 GLY A CA 1
ATOM 1337 C C . GLY A 1 164 ? -1.285 -7.927 -7.623 1.00 94.44 164 GLY A C 1
ATOM 1338 O O . GLY A 1 164 ? -2.245 -7.189 -7.830 1.00 94.44 164 GLY A O 1
ATOM 1339 N N . HIS A 1 165 ? -0.696 -8.003 -6.432 1.00 94.06 165 HIS A N 1
ATOM 1340 C CA . HIS A 1 165 ? -1.234 -7.376 -5.223 1.00 94.06 165 HIS A CA 1
ATOM 1341 C C . HIS A 1 165 ? -0.595 -6.014 -4.920 1.00 94.06 165 HIS A C 1
ATOM 1343 O O . HIS A 1 165 ? 0.546 -5.741 -5.301 1.00 94.06 165 HIS A O 1
ATOM 1349 N N . ASP A 1 166 ? -1.300 -5.186 -4.147 1.00 93.44 166 ASP A N 1
ATOM 1350 C CA . ASP A 1 166 ? -0.790 -3.935 -3.569 1.00 93.44 166 ASP A CA 1
ATOM 1351 C C . ASP A 1 166 ? 0.562 -4.153 -2.863 1.00 93.44 166 ASP A C 1
ATOM 1353 O O . ASP A 1 166 ? 1.530 -3.428 -3.104 1.00 93.44 166 ASP A O 1
ATOM 1357 N N . ALA A 1 167 ? 0.663 -5.241 -2.094 1.00 94.19 167 ALA A N 1
ATOM 1358 C CA . ALA A 1 167 ? 1.858 -5.720 -1.415 1.00 94.19 167 ALA A CA 1
ATOM 1359 C C . ALA A 1 167 ? 3.069 -5.901 -2.348 1.00 94.19 167 ALA A C 1
ATOM 1361 O O . ALA A 1 167 ? 4.208 -5.710 -1.914 1.00 94.19 167 ALA A O 1
ATOM 1362 N N . ASN A 1 168 ? 2.867 -6.235 -3.629 1.00 96.19 168 ASN A N 1
ATOM 1363 C CA . ASN A 1 168 ? 3.957 -6.328 -4.602 1.00 96.19 168 ASN A CA 1
ATOM 1364 C C . ASN A 1 168 ? 4.490 -4.945 -4.981 1.00 96.19 168 ASN A C 1
ATOM 1366 O O . ASN A 1 168 ? 5.707 -4.755 -5.021 1.00 96.19 168 ASN A O 1
ATOM 1370 N N . LEU A 1 169 ? 3.600 -3.977 -5.221 1.00 95.50 169 LEU A N 1
ATOM 1371 C CA . LEU A 1 169 ? 3.987 -2.610 -5.565 1.00 95.50 169 LEU A CA 1
ATOM 1372 C C . LEU A 1 169 ? 4.626 -1.916 -4.355 1.00 95.50 169 LEU A C 1
ATOM 1374 O O . LEU A 1 169 ? 5.710 -1.354 -4.503 1.00 95.50 169 LEU A O 1
ATOM 1378 N N . TYR A 1 170 ? 4.037 -2.043 -3.158 1.00 94.69 170 TYR A N 1
ATOM 1379 C CA . TYR A 1 170 ? 4.652 -1.603 -1.901 1.00 94.69 170 TYR A CA 1
ATOM 1380 C C . TYR A 1 170 ? 6.060 -2.197 -1.722 1.00 94.69 170 TYR A C 1
ATOM 1382 O O . TYR A 1 170 ? 7.017 -1.452 -1.519 1.00 94.69 170 TYR A O 1
ATOM 1390 N N . SER A 1 171 ? 6.217 -3.522 -1.850 1.00 95.12 171 SER A N 1
ATOM 1391 C CA . SER A 1 171 ? 7.513 -4.190 -1.656 1.00 95.12 171 SER A CA 1
ATOM 1392 C C . SER A 1 171 ? 8.573 -3.744 -2.669 1.00 95.12 171 SER A C 1
ATOM 1394 O O . SER A 1 171 ? 9.728 -3.545 -2.291 1.00 95.12 171 SER A O 1
ATOM 1396 N N . VAL A 1 172 ? 8.205 -3.565 -3.946 1.00 94.69 172 VAL A N 1
ATOM 1397 C CA . VAL A 1 172 ? 9.126 -3.079 -4.989 1.00 94.69 172 VAL A CA 1
ATOM 1398 C C . VAL A 1 172 ? 9.520 -1.625 -4.735 1.00 94.69 172 VAL A C 1
ATOM 1400 O O . VAL A 1 172 ? 10.707 -1.312 -4.758 1.00 94.69 172 VAL A O 1
ATOM 1403 N N . LEU A 1 173 ? 8.569 -0.740 -4.429 1.00 92.88 173 LEU A N 1
ATOM 1404 C CA . LEU A 1 173 ? 8.856 0.668 -4.134 1.00 92.88 173 LEU A CA 1
ATOM 1405 C C . LEU A 1 173 ? 9.772 0.804 -2.905 1.00 92.88 173 LEU A C 1
ATOM 1407 O O . LEU A 1 173 ? 10.815 1.458 -2.983 1.00 92.88 173 LEU A O 1
ATOM 1411 N N . ALA A 1 174 ? 9.468 0.077 -1.829 1.00 92.31 174 ALA A N 1
ATOM 1412 C CA . ALA A 1 174 ? 10.308 -0.020 -0.640 1.00 92.31 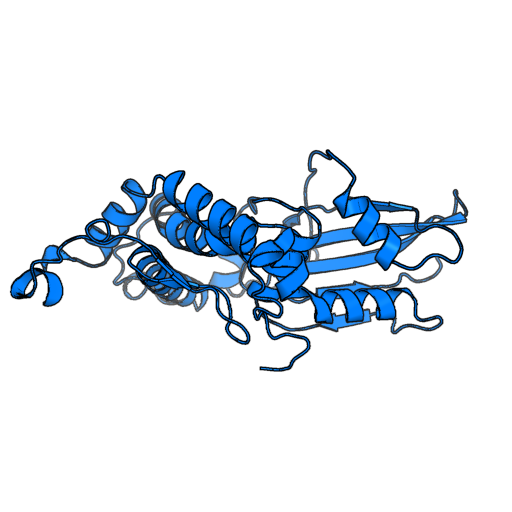174 ALA A CA 1
ATOM 1413 C C . ALA A 1 174 ? 11.734 -0.493 -0.967 1.00 92.31 174 ALA A C 1
ATOM 1415 O O . ALA A 1 174 ? 12.713 0.087 -0.486 1.00 92.31 174 ALA A O 1
ATOM 1416 N N . ALA A 1 175 ? 11.869 -1.519 -1.818 1.00 92.62 175 ALA A N 1
ATOM 1417 C CA . ALA A 1 175 ? 13.157 -2.074 -2.230 1.00 92.62 175 ALA A CA 1
ATOM 1418 C C . ALA A 1 175 ? 14.046 -1.072 -2.987 1.00 92.62 175 ALA A C 1
ATOM 1420 O O . ALA A 1 175 ? 15.277 -1.099 -2.839 1.00 92.62 175 ALA A O 1
ATOM 1421 N N . LEU A 1 176 ? 13.409 -0.186 -3.760 1.00 86.62 176 LEU A N 1
ATOM 1422 C CA . LEU A 1 176 ? 14.029 0.918 -4.498 1.00 86.62 176 LEU A CA 1
ATOM 1423 C C . LEU A 1 176 ? 14.336 2.141 -3.618 1.00 86.62 176 LEU A C 1
ATOM 1425 O O . LEU A 1 176 ? 14.892 3.114 -4.115 1.00 86.62 176 LEU A O 1
ATOM 1429 N N . GLY A 1 177 ? 14.008 2.100 -2.322 1.00 86.31 177 GLY A N 1
ATOM 1430 C CA . GLY A 1 177 ? 14.222 3.215 -1.396 1.00 86.31 177 GLY A CA 1
ATOM 1431 C C . GLY A 1 177 ? 13.124 4.280 -1.431 1.00 86.31 177 GLY A C 1
ATOM 1432 O O . GLY A 1 177 ? 13.258 5.304 -0.762 1.00 86.31 177 GLY A O 1
ATOM 1433 N N . VAL A 1 178 ? 12.033 4.053 -2.171 1.00 86.25 178 VAL A N 1
ATOM 1434 C CA . VAL A 1 178 ? 10.881 4.959 -2.187 1.00 86.25 178 VAL A CA 1
ATOM 1435 C C . VAL A 1 178 ? 10.189 4.887 -0.828 1.00 86.25 178 VAL A C 1
ATOM 1437 O O . VAL A 1 178 ? 9.724 3.829 -0.405 1.00 86.25 178 VAL A O 1
ATOM 1440 N N . LYS A 1 179 ? 10.154 6.025 -0.135 1.00 81.25 179 LYS A N 1
ATOM 1441 C CA . LYS A 1 179 ? 9.430 6.214 1.125 1.00 81.25 179 LYS A CA 1
ATOM 1442 C C . LYS A 1 179 ? 7.987 6.648 0.861 1.00 81.25 179 LYS A C 1
ATOM 1444 O O . LYS A 1 179 ? 7.615 6.893 -0.284 1.00 81.25 179 LYS A O 1
ATOM 1449 N N . GLU A 1 180 ? 7.189 6.713 1.924 1.00 80.88 180 GLU A N 1
ATOM 1450 C CA . GLU A 1 180 ? 5.777 7.105 1.891 1.00 80.88 180 GLU A CA 1
ATOM 1451 C C . GLU A 1 180 ? 5.519 8.334 1.003 1.00 80.88 180 GLU A C 1
ATOM 1453 O O . GLU A 1 180 ? 6.212 9.351 1.080 1.00 80.88 180 GLU A O 1
ATOM 1458 N N . PHE A 1 181 ? 4.497 8.225 0.158 1.00 86.69 181 PHE A N 1
ATOM 1459 C CA . PHE A 1 181 ? 4.090 9.245 -0.795 1.00 86.69 181 PHE A CA 1
ATOM 1460 C C . PHE A 1 181 ? 2.565 9.349 -0.835 1.00 86.69 181 PHE A C 1
ATOM 1462 O O . PHE A 1 181 ? 1.841 8.429 -0.447 1.00 86.69 181 PHE A O 1
ATOM 1469 N N . TRP A 1 182 ? 2.093 10.490 -1.329 1.00 85.44 182 TRP A N 1
ATOM 1470 C CA . TRP A 1 182 ? 0.680 10.840 -1.381 1.00 85.44 182 TRP A CA 1
ATOM 1471 C C . TRP A 1 182 ? 0.239 11.024 -2.825 1.00 85.44 182 TRP A C 1
ATOM 1473 O O . TRP A 1 182 ? 0.921 11.675 -3.620 1.00 85.44 182 TRP A O 1
ATOM 1483 N N . LEU A 1 183 ? -0.909 10.442 -3.149 1.00 92.69 183 LEU A N 1
ATOM 1484 C CA . LEU A 1 183 ? -1.508 10.469 -4.471 1.00 92.69 183 LEU A CA 1
ATOM 1485 C C . LEU A 1 183 ? -2.667 11.483 -4.477 1.00 92.69 183 LEU A C 1
ATOM 1487 O O . LEU A 1 183 ? -3.638 11.281 -3.753 1.00 92.69 183 LEU A O 1
ATOM 1491 N N . PRO A 1 184 ? -2.583 12.589 -5.241 1.00 93.06 184 PRO A N 1
ATOM 1492 C CA . PRO A 1 184 ? -3.698 13.522 -5.396 1.00 93.06 184 PRO A CA 1
ATOM 1493 C C . PRO A 1 184 ? -5.015 12.842 -5.799 1.00 93.06 184 PRO A C 1
ATOM 1495 O O . PRO A 1 184 ? -5.024 11.958 -6.651 1.00 93.06 184 PRO A O 1
ATOM 1498 N N . GLU A 1 185 ? -6.132 13.296 -5.221 1.00 95.31 185 GLU A N 1
ATOM 1499 C CA . GLU A 1 185 ? -7.487 12.772 -5.495 1.00 95.31 185 GLU A CA 1
ATOM 1500 C C . GLU A 1 185 ? -7.643 11.266 -5.170 1.00 95.31 185 GLU A C 1
ATOM 1502 O O . GLU A 1 185 ? -8.440 10.556 -5.796 1.00 95.31 185 GLU A O 1
ATOM 1507 N N . GLN A 1 186 ? -6.856 10.769 -4.206 1.00 95.62 186 GLN A N 1
ATOM 1508 C CA . GLN A 1 186 ? -6.802 9.364 -3.813 1.00 95.62 186 GLN A CA 1
ATOM 1509 C C . GLN A 1 186 ? -6.474 9.196 -2.311 1.00 95.62 186 GLN A C 1
ATOM 1511 O O . GLN A 1 186 ? -5.649 9.917 -1.754 1.00 95.62 186 GLN A O 1
ATOM 1516 N N . TYR A 1 187 ? -7.153 8.259 -1.641 1.00 95.38 187 TYR A N 1
ATOM 1517 C CA . TYR A 1 187 ? -6.991 7.956 -0.216 1.00 95.38 187 TYR A CA 1
ATOM 1518 C C . TYR A 1 187 ? -5.955 6.849 0.059 1.00 95.38 187 TYR A C 1
ATOM 1520 O O . TYR A 1 187 ? -5.329 6.842 1.120 1.00 95.38 187 TYR A O 1
ATOM 1528 N N . GLU A 1 188 ? -5.755 5.907 -0.861 1.00 93.44 188 GLU A N 1
ATOM 1529 C CA . GLU A 1 188 ? -4.766 4.828 -0.725 1.00 93.44 188 GLU A CA 1
ATOM 1530 C C . GLU A 1 188 ? -3.393 5.247 -1.282 1.00 93.44 188 GLU A C 1
ATOM 1532 O O . GLU A 1 188 ? -3.303 5.891 -2.327 1.00 93.44 188 GLU A O 1
ATOM 1537 N N . SER A 1 189 ? -2.295 4.821 -0.647 1.00 90.94 189 SER A N 1
ATOM 1538 C CA . SER A 1 189 ? -0.943 5.013 -1.210 1.00 90.94 189 SER A CA 1
ATOM 1539 C C . SER A 1 189 ? -0.665 4.083 -2.400 1.00 90.94 189 SER A C 1
ATOM 1541 O O . SER A 1 189 ? 0.053 4.460 -3.322 1.00 90.94 189 SER A O 1
ATOM 1543 N N . ILE A 1 190 ? -1.259 2.885 -2.403 1.00 93.62 190 ILE A N 1
ATOM 1544 C CA . ILE A 1 190 ? -1.301 1.951 -3.536 1.00 93.62 190 ILE A CA 1
ATOM 1545 C C . ILE A 1 190 ? -2.777 1.598 -3.759 1.00 93.62 190 ILE A C 1
ATOM 1547 O O . ILE A 1 190 ? -3.282 0.714 -3.073 1.00 93.62 190 ILE A O 1
ATOM 1551 N N . PRO A 1 191 ? -3.493 2.323 -4.634 1.00 93.31 191 PRO A N 1
ATOM 1552 C CA . PRO A 1 191 ? -4.936 2.185 -4.767 1.00 93.31 191 PRO A CA 1
ATOM 1553 C C . PRO A 1 191 ? -5.351 0.991 -5.615 1.00 93.31 191 PRO A C 1
ATOM 1555 O O . PRO A 1 191 ? -4.581 0.530 -6.474 1.00 93.31 191 PRO A O 1
ATOM 1558 N N . ILE A 1 192 ? -6.631 0.606 -5.508 1.00 90.06 192 ILE A N 1
ATOM 1559 C CA . ILE A 1 192 ? -7.293 -0.088 -6.620 1.00 90.06 192 ILE A CA 1
ATOM 1560 C C . ILE A 1 192 ? -6.976 0.676 -7.912 1.00 90.06 192 ILE A C 1
ATOM 1562 O O . ILE A 1 192 ? -7.084 1.899 -7.999 1.00 90.06 192 ILE A O 1
ATOM 1566 N N . ALA A 1 193 ? -6.588 -0.063 -8.946 1.00 86.88 193 ALA A N 1
ATOM 1567 C CA . ALA A 1 193 ? -6.265 0.492 -10.250 1.00 86.88 193 ALA A CA 1
ATOM 1568 C C . ALA A 1 193 ? -4.964 1.335 -10.340 1.00 86.88 193 ALA A C 1
ATOM 1570 O O . ALA A 1 193 ? -4.808 2.075 -11.313 1.00 86.88 193 ALA A O 1
ATOM 1571 N N . GLY A 1 194 ? -4.008 1.192 -9.407 1.00 94.12 194 GLY A N 1
ATOM 1572 C CA . GLY A 1 194 ? -2.657 1.780 -9.493 1.00 94.12 194 GLY A CA 1
ATOM 1573 C C . GLY A 1 194 ? -1.609 0.914 -10.222 1.00 94.12 194 GLY A C 1
ATOM 1574 O O . GLY A 1 194 ? -1.361 -0.227 -9.837 1.00 94.12 194 GLY A O 1
ATOM 1575 N N . LYS A 1 195 ? -0.980 1.442 -11.284 1.00 95.00 195 LYS A N 1
ATOM 1576 C CA . LYS A 1 195 ? 0.175 0.844 -11.990 1.00 95.00 195 LYS A CA 1
ATOM 1577 C C . LYS A 1 195 ? 1.505 1.350 -11.443 1.00 95.00 195 LYS A C 1
ATOM 1579 O O . LYS A 1 195 ? 1.612 2.529 -11.116 1.00 95.00 195 LYS A O 1
ATOM 1584 N N . LEU A 1 196 ? 2.549 0.532 -11.561 1.00 93.88 196 LEU A N 1
ATOM 1585 C CA . LEU A 1 196 ? 3.944 0.984 -11.605 1.00 93.88 196 LEU A CA 1
ATOM 1586 C C . LEU A 1 196 ? 4.520 0.706 -13.008 1.00 93.88 196 LEU A C 1
ATOM 1588 O O . LEU A 1 196 ? 4.629 -0.448 -13.422 1.00 93.88 196 LEU A O 1
ATOM 1592 N N . VAL A 1 197 ? 4.829 1.758 -13.773 1.00 93.50 197 VAL A N 1
ATOM 1593 C CA . VAL A 1 197 ? 5.183 1.673 -15.204 1.00 93.50 197 VAL A CA 1
ATOM 1594 C C . VAL A 1 197 ? 6.658 1.981 -15.423 1.00 93.50 197 VAL A C 1
ATOM 1596 O O . VAL A 1 197 ? 7.073 3.142 -15.391 1.00 93.50 197 VAL A O 1
ATOM 1599 N N . PHE A 1 198 ? 7.432 0.941 -15.717 1.00 90.44 198 PHE A N 1
ATOM 1600 C CA . PHE A 1 198 ? 8.844 1.021 -16.068 1.00 90.44 198 PHE A CA 1
ATOM 1601 C C . PHE A 1 198 ? 9.010 1.131 -17.596 1.00 90.44 198 PHE A C 1
ATOM 1603 O O . PHE A 1 198 ? 8.527 0.294 -18.360 1.00 90.44 198 PHE A O 1
ATOM 1610 N N . GLN A 1 199 ? 9.721 2.161 -18.051 1.00 87.56 199 GLN A N 1
ATOM 1611 C CA . GLN A 1 199 ? 9.918 2.490 -19.467 1.00 87.56 199 GLN A CA 1
ATOM 1612 C C . GLN A 1 199 ? 11.416 2.484 -19.814 1.00 87.56 199 GLN A C 1
ATOM 1614 O O . GLN A 1 199 ? 12.161 3.311 -19.283 1.00 87.56 199 GLN A O 1
ATOM 1619 N N . LYS A 1 200 ? 11.859 1.592 -20.718 1.00 85.62 200 LYS A N 1
ATOM 1620 C CA . LYS A 1 200 ? 13.241 1.561 -21.256 1.00 85.62 200 LYS A CA 1
ATOM 1621 C C . LYS A 1 200 ? 13.301 2.424 -22.517 1.00 85.62 200 LYS A C 1
ATOM 1623 O O . LYS A 1 200 ? 13.075 1.936 -23.619 1.00 85.62 200 LYS A O 1
ATOM 1628 N N . LEU A 1 201 ? 13.550 3.720 -22.353 1.00 84.88 201 LEU A N 1
ATOM 1629 C CA . LEU A 1 201 ? 13.570 4.694 -23.450 1.00 84.88 201 LEU A CA 1
ATOM 1630 C C . LEU A 1 201 ? 14.957 4.755 -24.102 1.00 84.88 201 LEU A C 1
ATOM 1632 O O . LEU A 1 201 ? 15.954 4.655 -23.393 1.00 84.88 201 LEU A O 1
ATOM 1636 N N . TYR A 1 202 ? 15.043 4.958 -25.420 1.00 84.00 202 TYR A N 1
ATOM 1637 C CA . TYR A 1 202 ? 16.316 5.239 -26.096 1.00 84.00 202 TYR A CA 1
ATOM 1638 C C . TYR A 1 202 ? 16.459 6.740 -26.374 1.00 84.00 202 TYR A C 1
ATOM 1640 O O . TYR A 1 202 ? 15.690 7.328 -27.132 1.00 84.00 202 TYR A O 1
ATOM 1648 N N . ASP A 1 203 ? 17.451 7.361 -25.745 1.00 82.06 203 ASP A N 1
ATOM 1649 C CA . ASP A 1 203 ? 17.850 8.742 -25.984 1.00 82.06 203 ASP A CA 1
ATOM 1650 C C . ASP A 1 203 ? 18.695 8.793 -27.262 1.00 82.06 203 ASP A C 1
ATOM 1652 O O . ASP A 1 203 ? 19.834 8.325 -27.292 1.00 82.06 203 ASP A O 1
ATOM 1656 N N . ARG A 1 204 ? 18.125 9.348 -28.334 1.00 85.12 204 ARG A N 1
ATOM 1657 C CA . ARG A 1 204 ? 18.773 9.446 -29.652 1.00 85.12 204 ARG A CA 1
ATOM 1658 C C . ARG A 1 204 ? 19.835 10.548 -29.743 1.00 85.12 204 ARG A C 1
ATOM 1660 O O . ARG A 1 204 ? 20.632 10.523 -30.681 1.00 85.12 204 ARG A O 1
ATOM 1667 N N . ILE A 1 205 ? 19.864 11.488 -28.795 1.00 86.69 205 ILE A N 1
ATOM 1668 C CA . ILE A 1 205 ? 20.867 12.561 -28.732 1.00 86.69 205 ILE A CA 1
ATOM 1669 C C . ILE A 1 205 ? 22.118 12.013 -28.041 1.00 86.69 205 ILE A C 1
ATOM 1671 O O . ILE A 1 205 ? 23.199 11.992 -28.628 1.00 86.69 205 ILE A O 1
ATOM 1675 N N . GLU A 1 206 ? 21.942 11.472 -26.836 1.00 85.12 206 GLU A N 1
ATOM 1676 C CA . GLU A 1 206 ? 23.017 10.913 -26.003 1.00 85.12 206 GLU A CA 1
ATOM 1677 C C . GLU A 1 206 ? 23.341 9.441 -26.342 1.00 85.12 206 GLU A C 1
ATOM 1679 O O . GLU A 1 206 ? 24.228 8.834 -25.743 1.00 85.12 206 GLU A O 1
ATOM 1684 N N . LYS A 1 207 ? 22.611 8.856 -27.302 1.00 86.12 207 LYS A N 1
ATOM 1685 C CA . LYS A 1 207 ? 22.763 7.497 -27.858 1.00 86.12 207 LYS A CA 1
ATOM 1686 C C . LYS A 1 207 ? 22.768 6.372 -26.817 1.00 86.12 207 LYS A C 1
ATOM 1688 O O . LYS A 1 207 ? 23.484 5.378 -26.963 1.00 86.12 207 LYS A O 1
ATOM 1693 N N . ARG A 1 208 ? 21.941 6.504 -25.779 1.00 80.12 208 ARG A N 1
ATOM 1694 C CA . ARG A 1 208 ? 21.919 5.637 -24.587 1.00 80.12 208 ARG A CA 1
ATOM 1695 C C . ARG A 1 208 ? 20.500 5.243 -24.191 1.00 80.12 208 ARG A C 1
ATOM 1697 O O . ARG A 1 208 ? 19.550 5.958 -24.490 1.00 80.12 208 ARG A O 1
ATOM 1704 N N . TYR A 1 209 ? 20.356 4.150 -23.448 1.00 80.56 209 TYR A N 1
ATOM 1705 C CA . TYR A 1 209 ? 19.077 3.826 -22.818 1.00 80.56 209 TYR A CA 1
ATOM 1706 C C . TYR A 1 209 ? 18.903 4.571 -21.488 1.00 80.56 209 TYR A C 1
ATOM 1708 O O . TYR A 1 209 ? 19.852 4.741 -20.723 1.00 80.56 209 TYR A O 1
ATOM 1716 N N . LEU A 1 210 ? 17.670 4.982 -21.210 1.00 80.62 210 LEU A N 1
ATOM 1717 C CA . LEU A 1 210 ? 17.214 5.619 -19.980 1.00 80.62 210 LEU A CA 1
ATOM 1718 C C . LEU A 1 210 ? 16.103 4.764 -19.362 1.00 80.62 210 LEU A C 1
ATOM 1720 O O . LEU A 1 210 ? 15.237 4.265 -20.083 1.00 80.62 210 LEU A O 1
ATOM 1724 N N . LEU A 1 211 ? 16.084 4.640 -18.034 1.00 81.38 211 LEU A N 1
ATOM 1725 C CA . LEU A 1 211 ? 14.955 4.046 -17.314 1.00 81.38 211 LEU A CA 1
ATOM 1726 C C . LEU A 1 211 ? 14.075 5.150 -16.717 1.00 81.38 211 LEU A C 1
ATOM 1728 O O . LEU A 1 211 ? 14.556 5.969 -15.933 1.00 81.38 211 LEU A O 1
ATOM 1732 N N . LYS A 1 212 ? 12.789 5.164 -17.071 1.00 83.88 212 LYS A N 1
ATOM 1733 C CA . LYS A 1 212 ? 11.767 6.073 -16.526 1.00 83.88 212 LYS A CA 1
ATOM 1734 C C . LYS A 1 212 ? 10.726 5.286 -15.729 1.00 83.88 212 LYS A C 1
ATOM 1736 O O . LYS A 1 212 ? 10.394 4.162 -16.109 1.00 83.88 212 LYS A O 1
ATOM 1741 N N . LEU A 1 213 ? 10.232 5.877 -14.642 1.00 85.94 213 LEU A N 1
ATOM 1742 C CA . LEU A 1 213 ? 9.263 5.261 -13.733 1.00 85.94 213 LEU A CA 1
ATOM 1743 C C . LEU A 1 213 ? 8.081 6.193 -13.473 1.00 85.94 213 LEU A C 1
ATOM 1745 O O . LEU A 1 213 ? 8.269 7.280 -12.933 1.00 85.94 213 LEU A O 1
ATOM 1749 N N . ASP A 1 214 ? 6.875 5.729 -13.789 1.00 89.31 214 ASP A N 1
ATOM 1750 C CA . ASP A 1 214 ? 5.626 6.413 -13.440 1.00 89.31 214 ASP A CA 1
ATOM 1751 C C . ASP A 1 214 ? 4.794 5.552 -12.477 1.00 89.31 214 ASP A C 1
ATOM 1753 O O . ASP A 1 214 ? 4.761 4.329 -12.629 1.00 89.31 214 ASP A O 1
ATOM 1757 N N . PHE A 1 215 ? 4.044 6.167 -11.556 1.00 92.00 215 PHE A N 1
ATOM 1758 C CA . PHE A 1 215 ? 2.981 5.499 -10.787 1.00 92.00 215 PHE A CA 1
ATOM 1759 C C . PHE A 1 215 ? 1.605 6.049 -11.169 1.00 92.00 215 PHE A C 1
ATOM 1761 O O . PHE A 1 215 ? 1.421 7.254 -11.294 1.00 92.00 215 PHE A O 1
ATOM 1768 N N . VAL A 1 216 ? 0.638 5.184 -11.460 1.00 95.06 216 VAL A N 1
ATOM 1769 C CA . VAL A 1 216 ? -0.335 5.480 -12.523 1.00 95.06 216 VAL A CA 1
ATOM 1770 C C . VAL A 1 216 ? -1.733 4.971 -12.150 1.00 95.06 216 VAL A C 1
ATOM 1772 O O . VAL A 1 216 ? -2.023 3.799 -12.340 1.00 95.06 216 VAL A O 1
ATOM 1775 N N . TYR A 1 217 ? -2.608 5.826 -11.615 1.00 95.75 217 TYR A N 1
ATOM 1776 C CA . TYR A 1 217 ? -3.779 5.396 -10.831 1.00 95.75 217 TYR A CA 1
ATOM 1777 C C . TYR A 1 217 ? -5.063 6.183 -11.124 1.00 95.75 217 TYR A C 1
ATOM 1779 O O . TYR A 1 217 ? -5.009 7.342 -11.536 1.00 95.75 217 TYR A O 1
ATOM 1787 N N . LEU A 1 218 ? -6.221 5.555 -10.894 1.00 96.69 218 LEU A N 1
ATOM 1788 C CA . LEU A 1 218 ? -7.536 6.205 -10.973 1.00 96.69 218 LEU A CA 1
ATOM 1789 C C . LEU A 1 218 ? -7.816 7.052 -9.721 1.00 96.69 218 LEU A C 1
ATOM 1791 O O . LEU A 1 218 ? -7.441 6.667 -8.612 1.00 96.69 218 LEU A O 1
ATOM 1795 N N . THR A 1 219 ? -8.508 8.181 -9.891 1.00 96.81 219 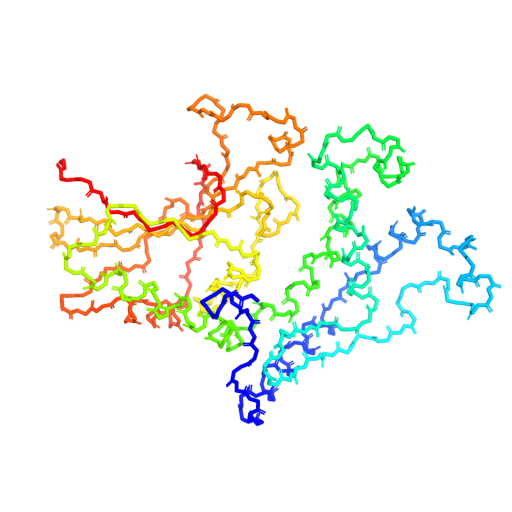THR A N 1
ATOM 1796 C CA . THR A 1 219 ? -9.004 8.964 -8.745 1.00 96.81 219 THR A CA 1
ATOM 1797 C C . THR A 1 219 ? -10.171 8.259 -8.058 1.00 96.81 219 THR A C 1
ATOM 1799 O O . THR A 1 219 ? -10.870 7.454 -8.678 1.00 96.81 219 THR A O 1
ATOM 1802 N N . VAL A 1 220 ? -10.424 8.609 -6.797 1.00 96.56 220 VAL A N 1
ATOM 1803 C CA . VAL A 1 220 ? -11.565 8.115 -6.005 1.00 96.56 220 VAL A CA 1
ATOM 1804 C C . VAL A 1 220 ? -12.891 8.273 -6.761 1.00 96.56 220 VAL A C 1
ATOM 1806 O O . VAL A 1 220 ? -13.646 7.307 -6.900 1.00 96.56 220 VAL A O 1
ATOM 1809 N N . ASP A 1 221 ? -13.129 9.452 -7.343 1.00 95.88 221 ASP A N 1
ATOM 1810 C CA . ASP A 1 221 ? -14.307 9.718 -8.175 1.00 95.88 221 ASP A CA 1
ATOM 1811 C C . ASP A 1 221 ? -14.339 8.858 -9.441 1.00 95.88 221 ASP A C 1
ATOM 1813 O O . ASP A 1 221 ? -15.400 8.364 -9.824 1.00 95.88 221 ASP A O 1
ATOM 1817 N N . GLN A 1 222 ? -13.200 8.655 -10.113 1.00 97.06 222 GLN A N 1
ATOM 1818 C CA . GLN A 1 222 ? -13.149 7.856 -11.340 1.00 97.06 222 GLN A CA 1
ATOM 1819 C C . GLN A 1 222 ? -13.472 6.383 -11.088 1.00 97.06 222 GLN A C 1
ATOM 1821 O O . GLN A 1 222 ? -14.134 5.773 -11.929 1.00 97.06 222 GLN A O 1
ATOM 1826 N N . ILE A 1 223 ? -13.048 5.844 -9.940 1.00 96.94 223 ILE A N 1
ATOM 1827 C CA . ILE A 1 223 ? -13.400 4.495 -9.488 1.00 96.94 223 ILE A CA 1
ATOM 1828 C C . ILE A 1 223 ? -14.907 4.441 -9.197 1.00 96.94 223 ILE A C 1
ATOM 1830 O O . ILE A 1 223 ? -15.640 3.765 -9.919 1.00 96.94 223 ILE A O 1
ATOM 1834 N N . ARG A 1 224 ? -15.393 5.219 -8.216 1.00 96.31 224 ARG A N 1
ATOM 1835 C CA . ARG A 1 224 ? -16.787 5.151 -7.733 1.00 96.31 224 ARG A CA 1
ATOM 1836 C C . ARG A 1 224 ? -17.839 5.474 -8.800 1.00 96.31 224 ARG A C 1
ATOM 1838 O O . ARG A 1 224 ? -18.952 4.960 -8.736 1.00 96.31 224 ARG A O 1
ATOM 1845 N N . SER A 1 225 ? -17.522 6.327 -9.775 1.00 95.44 225 SER A N 1
ATOM 1846 C CA . SER A 1 225 ? -18.444 6.670 -10.872 1.00 95.44 225 SER A CA 1
ATOM 1847 C C . SER A 1 225 ? -18.393 5.712 -12.071 1.00 95.44 225 SER A C 1
ATOM 1849 O O . SER A 1 225 ? -19.148 5.911 -13.024 1.00 95.44 225 SER A O 1
ATOM 1851 N N . GLY A 1 226 ? -17.494 4.717 -12.081 1.00 94.12 226 GLY A N 1
ATOM 1852 C CA . GLY A 1 226 ? -17.255 3.868 -13.256 1.00 94.12 226 GLY A CA 1
ATOM 1853 C C . GLY A 1 226 ? -16.808 4.668 -14.489 1.00 94.12 226 GLY A C 1
ATOM 1854 O O . GLY A 1 226 ? -17.150 4.331 -15.626 1.00 94.12 226 GLY A O 1
ATOM 1855 N N . SER A 1 227 ? -16.102 5.784 -14.276 1.00 93.81 227 SER A N 1
ATOM 1856 C CA . SER A 1 227 ? -15.861 6.802 -15.300 1.00 93.81 227 SER A CA 1
ATOM 1857 C C . SER A 1 227 ? -15.066 6.277 -16.495 1.00 93.81 227 SER A C 1
ATOM 1859 O O . SER A 1 227 ? -13.948 5.779 -16.358 1.00 93.81 227 SER A O 1
ATOM 1861 N N . LYS A 1 228 ? -15.584 6.498 -17.711 1.00 96.19 228 LYS A N 1
ATOM 1862 C CA . LYS A 1 228 ? -14.876 6.121 -18.940 1.00 96.19 228 LYS A CA 1
ATOM 1863 C C . LYS A 1 228 ? -13.557 6.888 -19.079 1.00 96.19 228 LYS A C 1
ATOM 1865 O O . LYS A 1 228 ? -13.540 8.098 -19.322 1.00 96.19 228 LYS A O 1
ATOM 1870 N N . ILE A 1 229 ? -12.458 6.145 -19.004 1.00 95.50 229 ILE A N 1
ATOM 1871 C CA . ILE A 1 229 ? -11.100 6.649 -19.204 1.00 95.50 229 ILE A CA 1
ATOM 1872 C C . ILE A 1 229 ? -10.843 6.963 -20.685 1.00 95.50 229 ILE A C 1
ATOM 1874 O O . ILE A 1 229 ? -11.253 6.225 -21.583 1.00 95.50 229 ILE A O 1
ATOM 1878 N N . SER A 1 230 ? -10.200 8.103 -20.949 1.00 94.50 230 SER A N 1
ATOM 1879 C CA . SER A 1 230 ? -9.871 8.586 -22.298 1.00 94.50 230 SER A CA 1
ATOM 1880 C C . SER A 1 230 ? -8.797 9.681 -22.254 1.00 94.50 230 SER A C 1
ATOM 1882 O O . SER A 1 230 ? -8.376 10.102 -21.184 1.00 94.50 230 SER A O 1
ATOM 1884 N N . THR A 1 231 ? -8.398 10.227 -23.405 1.00 94.00 231 THR A N 1
ATOM 1885 C CA . THR A 1 231 ? -7.524 11.417 -23.461 1.00 94.00 231 THR A CA 1
ATOM 1886 C C . THR A 1 231 ? -8.177 12.695 -22.919 1.00 94.00 231 THR A C 1
ATOM 1888 O O . THR A 1 231 ? -7.462 13.624 -22.558 1.00 94.00 231 THR A O 1
ATOM 1891 N N . LYS A 1 232 ? -9.518 12.757 -22.845 1.00 95.31 232 LYS A N 1
ATOM 1892 C CA . LYS A 1 232 ? -10.273 13.889 -22.266 1.00 95.31 232 LYS A CA 1
ATOM 1893 C C . LYS A 1 232 ? -10.594 13.706 -20.782 1.00 95.31 232 LYS A C 1
ATOM 1895 O O . LYS A 1 232 ? -10.714 14.689 -20.065 1.00 95.31 232 LYS A O 1
ATOM 1900 N N . ASN A 1 233 ? -10.715 12.456 -20.340 1.00 94.62 233 ASN A N 1
ATOM 1901 C CA . ASN A 1 233 ? -10.805 12.065 -18.936 1.00 94.62 233 ASN A CA 1
ATOM 1902 C C . ASN A 1 233 ? -9.646 11.107 -18.612 1.00 94.62 233 ASN A C 1
ATOM 1904 O O . ASN A 1 233 ? -9.859 9.889 -18.535 1.00 94.62 233 ASN A O 1
ATOM 1908 N N . PRO A 1 234 ? -8.406 11.619 -18.520 1.00 95.56 234 PRO A N 1
ATOM 1909 C CA . PRO A 1 234 ? -7.288 10.822 -18.068 1.00 95.56 234 PRO A CA 1
ATOM 1910 C C . PRO A 1 234 ? -7.312 10.702 -16.528 1.00 95.56 234 PRO A C 1
ATOM 1912 O O . PRO A 1 234 ? -7.792 11.608 -15.840 1.00 95.56 234 PRO A O 1
ATOM 1915 N N . PRO A 1 235 ? -6.775 9.611 -15.965 1.00 95.88 235 PRO A N 1
ATOM 1916 C CA . PRO A 1 235 ? -6.565 9.448 -14.520 1.00 95.88 235 PRO A CA 1
ATOM 1917 C C . PRO A 1 235 ? -5.359 10.273 -13.991 1.00 95.88 235 PRO A C 1
ATOM 1919 O O . PRO A 1 235 ? -5.018 11.274 -14.628 1.00 95.88 235 PRO A O 1
ATOM 1922 N N . ARG A 1 236 ? -4.653 9.918 -12.893 1.00 94.12 236 ARG A N 1
ATOM 1923 C CA . ARG A 1 236 ? -3.439 10.639 -12.377 1.00 94.12 236 ARG A CA 1
ATOM 1924 C C . ARG A 1 236 ? -2.100 9.821 -12.354 1.00 94.12 236 ARG A C 1
ATOM 1926 O O . ARG A 1 236 ? -2.043 8.712 -11.843 1.00 94.12 236 ARG A O 1
ATOM 1933 N N . GLN A 1 237 ? -1.007 10.340 -12.947 1.00 91.31 237 GLN A N 1
ATOM 1934 C CA . GLN A 1 237 ? 0.287 9.642 -13.220 1.00 91.31 237 GLN A CA 1
ATOM 1935 C C . GLN A 1 237 ? 1.462 10.230 -12.424 1.00 91.31 237 GLN A C 1
ATOM 1937 O O . GLN A 1 237 ? 2.266 11.000 -12.953 1.00 91.31 237 GLN A O 1
ATOM 1942 N N . PHE A 1 238 ? 1.527 9.942 -11.132 1.00 86.38 238 PHE A N 1
ATOM 1943 C CA . PHE A 1 238 ? 2.626 10.358 -10.264 1.00 86.38 238 PHE A CA 1
ATOM 1944 C C . PHE A 1 238 ? 4.008 9.958 -10.833 1.00 86.38 238 PHE A C 1
ATOM 1946 O O . PHE A 1 238 ? 4.124 9.023 -11.624 1.00 86.38 238 PHE A O 1
ATOM 1953 N N . TRP A 1 239 ? 5.058 10.704 -10.474 1.00 76.75 239 TRP A N 1
ATOM 1954 C CA . TRP A 1 239 ? 6.435 10.542 -10.987 1.00 76.75 239 TRP A CA 1
ATOM 1955 C C . TRP A 1 239 ? 6.655 10.691 -12.509 1.00 76.75 239 TRP A C 1
ATOM 1957 O O . TRP A 1 239 ? 7.757 10.426 -12.972 1.00 76.75 239 TRP A O 1
ATOM 1967 N N . ARG A 1 240 ? 5.693 11.231 -13.276 1.00 57.72 240 ARG A N 1
ATOM 1968 C CA . ARG A 1 240 ? 5.710 11.416 -14.754 1.00 57.72 240 ARG A CA 1
ATOM 1969 C C . ARG A 1 240 ? 7.020 11.860 -15.432 1.00 57.72 240 ARG A C 1
ATOM 1971 O O . ARG A 1 240 ? 7.183 11.654 -16.636 1.00 57.72 240 ARG A O 1
ATOM 1978 N N . HIS A 1 241 ? 7.918 12.526 -14.711 1.00 55.09 241 HIS A N 1
ATOM 1979 C CA . HIS A 1 241 ? 9.176 13.078 -15.225 1.00 55.09 241 HIS A CA 1
ATOM 1980 C C . HIS A 1 241 ? 10.436 12.486 -14.560 1.00 55.09 241 HIS A C 1
ATOM 1982 O O . HIS A 1 241 ? 11.541 12.966 -14.804 1.00 55.09 241 HIS A O 1
ATOM 1988 N N . THR A 1 242 ? 10.297 11.427 -13.757 1.00 59.72 242 THR A N 1
ATOM 1989 C CA . THR A 1 242 ? 11.404 10.757 -13.063 1.00 59.72 242 THR A CA 1
ATOM 1990 C C . THR A 1 242 ? 12.155 9.820 -14.015 1.00 59.72 242 THR A C 1
ATOM 1992 O O . THR A 1 242 ? 11.820 8.643 -14.170 1.00 59.72 242 THR A O 1
ATOM 1995 N N . VAL A 1 243 ? 13.203 10.344 -14.654 1.00 58.84 243 VAL A N 1
ATOM 1996 C CA . VAL A 1 243 ? 14.255 9.528 -15.280 1.00 58.84 243 VAL A CA 1
ATOM 1997 C C . VAL A 1 243 ? 15.234 9.111 -14.186 1.00 58.84 243 VAL A C 1
ATOM 1999 O O . VAL A 1 243 ? 15.833 9.959 -13.533 1.00 58.84 243 VAL A O 1
ATOM 2002 N N . MET A 1 244 ? 15.365 7.806 -13.963 1.00 56.88 244 MET A N 1
ATOM 2003 C CA . MET A 1 244 ? 16.048 7.250 -12.794 1.00 56.88 244 MET A CA 1
ATOM 2004 C C . MET A 1 244 ? 17.557 7.080 -12.982 1.00 56.88 244 MET A C 1
ATOM 2006 O O . MET A 1 244 ? 18.316 7.328 -12.051 1.00 56.88 244 MET A O 1
ATOM 2010 N N . ALA A 1 245 ? 17.995 6.657 -14.170 1.00 57.06 245 ALA A N 1
ATOM 2011 C CA . ALA A 1 245 ? 19.408 6.531 -14.524 1.00 57.06 245 ALA A CA 1
ATOM 2012 C C . ALA A 1 245 ? 19.588 6.388 -16.049 1.00 57.06 245 ALA A C 1
ATOM 2014 O O . ALA A 1 245 ? 18.683 5.877 -16.724 1.00 57.06 245 ALA A O 1
ATOM 2015 N N . PRO A 1 246 ? 20.765 6.745 -16.598 1.00 53.72 246 PRO A N 1
ATOM 2016 C CA . PRO A 1 246 ? 21.258 6.107 -17.811 1.00 53.72 246 PRO A CA 1
ATOM 2017 C C . PRO A 1 246 ? 21.586 4.637 -17.511 1.00 53.72 246 PRO A C 1
ATOM 2019 O O . PRO A 1 246 ? 22.230 4.339 -16.508 1.00 53.72 246 PRO A O 1
ATOM 2022 N N . LEU A 1 247 ? 21.168 3.718 -18.381 1.00 54.50 247 LEU A N 1
ATOM 2023 C CA . LEU A 1 247 ? 21.577 2.314 -18.305 1.00 54.50 247 LEU A CA 1
ATOM 2024 C C . LEU A 1 247 ? 22.982 2.179 -18.925 1.00 54.50 247 LEU A C 1
ATOM 2026 O O . LEU A 1 247 ? 23.130 2.492 -20.112 1.00 54.50 247 LEU A O 1
ATOM 2030 N N . PRO A 1 248 ? 24.023 1.767 -18.172 1.00 45.31 248 PRO A N 1
ATOM 2031 C CA . PRO A 1 248 ? 25.374 1.696 -18.723 1.00 45.31 248 PRO A CA 1
ATOM 2032 C C . PRO A 1 248 ? 25.525 0.584 -19.785 1.00 45.31 248 PRO A C 1
ATOM 2034 O O . PRO A 1 248 ? 24.796 -0.413 -19.750 1.00 45.31 248 PRO A O 1
ATOM 2037 N N . PRO A 1 249 ? 26.469 0.717 -20.741 1.00 41.56 249 PRO A N 1
ATOM 2038 C CA . PRO A 1 249 ? 26.626 -0.246 -21.831 1.00 41.56 249 PRO A CA 1
ATOM 2039 C C . PRO A 1 249 ? 26.962 -1.652 -21.321 1.00 41.56 249 PRO A C 1
ATOM 2041 O O . PRO A 1 249 ? 27.931 -1.834 -20.588 1.00 41.56 249 PRO A O 1
ATOM 2044 N N . GLY A 1 250 ? 26.169 -2.649 -21.721 1.00 49.31 250 GLY A N 1
ATOM 2045 C CA . GLY A 1 250 ? 26.375 -4.049 -21.332 1.00 49.31 250 GLY A CA 1
ATOM 2046 C C . GLY A 1 250 ? 26.074 -4.375 -19.863 1.00 49.31 250 GLY A C 1
ATOM 2047 O O . GLY A 1 250 ? 26.296 -5.510 -19.453 1.00 49.31 250 GLY A O 1
ATOM 2048 N N . SER A 1 251 ? 25.563 -3.426 -19.070 1.00 41.72 251 SER A N 1
ATOM 2049 C CA . SER A 1 251 ? 25.131 -3.681 -17.692 1.00 41.72 251 SER A CA 1
ATOM 2050 C C . SER A 1 251 ? 23.612 -3.673 -17.577 1.00 41.72 251 SER A C 1
ATOM 2052 O O . SER A 1 251 ? 22.950 -2.735 -18.026 1.00 41.72 251 SER A O 1
ATOM 2054 N N . GLY A 1 252 ? 23.078 -4.710 -16.946 1.00 45.97 252 GLY A N 1
ATOM 2055 C CA . GLY A 1 252 ? 21.649 -4.895 -16.775 1.00 45.97 252 GLY A CA 1
ATOM 2056 C C . GLY A 1 252 ? 21.001 -4.014 -15.707 1.00 45.97 252 GLY A C 1
ATOM 2057 O O . GLY A 1 252 ? 21.664 -3.294 -14.951 1.00 45.97 252 GLY A O 1
ATOM 2058 N N . VAL A 1 253 ? 19.669 -4.076 -15.633 1.00 44.62 253 VAL A N 1
ATOM 2059 C CA . VAL A 1 253 ? 18.879 -3.206 -14.747 1.00 44.62 253 VAL A CA 1
ATOM 2060 C C . VAL A 1 253 ? 19.143 -3.493 -13.268 1.00 44.62 253 VAL A C 1
ATOM 2062 O O . VAL A 1 253 ? 19.021 -2.570 -12.469 1.00 44.62 253 VAL A O 1
ATOM 2065 N N . GLY A 1 254 ? 19.660 -4.669 -12.895 1.00 40.81 254 GLY A N 1
ATOM 2066 C CA . GLY A 1 254 ? 20.128 -4.933 -11.529 1.00 40.81 254 GLY A CA 1
ATOM 2067 C C . GLY A 1 254 ? 21.140 -3.894 -11.017 1.00 40.81 254 GLY A C 1
ATOM 2068 O O . GLY A 1 254 ? 21.083 -3.500 -9.852 1.00 40.81 254 GLY A O 1
ATOM 2069 N N . LEU A 1 255 ? 21.999 -3.355 -11.895 1.00 37.34 255 LEU A N 1
ATOM 2070 C CA . LEU A 1 255 ? 22.910 -2.257 -11.553 1.00 37.34 255 LEU A CA 1
ATOM 2071 C C . LEU A 1 255 ? 22.178 -0.913 -11.410 1.00 37.34 255 LEU A C 1
ATOM 2073 O O . LEU A 1 255 ? 22.501 -0.149 -10.506 1.00 37.34 255 LEU A O 1
ATOM 2077 N N . ALA A 1 256 ? 21.156 -0.638 -12.225 1.00 43.25 256 ALA A N 1
ATOM 2078 C CA . ALA A 1 256 ? 20.341 0.576 -12.111 1.00 43.25 256 ALA A CA 1
ATOM 2079 C C . ALA A 1 256 ? 19.464 0.588 -10.841 1.00 43.25 256 ALA A C 1
ATOM 2081 O O . ALA A 1 256 ? 19.374 1.614 -10.170 1.00 43.25 256 ALA A O 1
ATOM 2082 N N . LEU A 1 257 ? 18.872 -0.552 -10.461 1.00 43.84 257 LEU A N 1
ATOM 2083 C CA . LEU A 1 257 ? 18.103 -0.693 -9.215 1.00 43.84 257 LEU A CA 1
ATOM 2084 C C . LEU A 1 257 ? 19.024 -0.647 -7.978 1.00 43.84 257 LEU A C 1
ATOM 2086 O O . LEU A 1 257 ? 18.649 -0.084 -6.949 1.00 43.84 257 LEU A O 1
ATOM 2090 N N . ALA A 1 258 ? 20.259 -1.156 -8.084 1.00 38.38 258 ALA A N 1
ATOM 2091 C CA . ALA A 1 258 ? 21.283 -0.982 -7.051 1.00 38.38 258 ALA A CA 1
ATOM 2092 C C . ALA A 1 258 ? 21.754 0.482 -6.923 1.00 38.38 258 ALA A C 1
ATOM 2094 O O . ALA A 1 258 ? 21.915 0.966 -5.804 1.00 38.38 258 ALA A O 1
ATOM 2095 N N . TRP A 1 259 ? 21.917 1.203 -8.040 1.00 36.88 259 TRP A N 1
ATOM 2096 C CA . TRP A 1 259 ? 22.233 2.639 -8.054 1.00 36.88 259 TRP A CA 1
ATOM 2097 C C . TRP A 1 259 ? 21.104 3.496 -7.469 1.00 36.88 259 TRP A C 1
ATOM 2099 O O . TRP A 1 259 ? 21.379 4.398 -6.682 1.00 36.88 259 TRP A O 1
ATOM 2109 N N . LEU A 1 260 ? 19.838 3.184 -7.765 1.00 40.66 260 LEU A N 1
ATOM 2110 C CA . LEU A 1 260 ? 18.681 3.802 -7.101 1.00 40.66 260 LEU A CA 1
ATOM 2111 C C . LEU A 1 260 ? 18.726 3.601 -5.584 1.00 40.66 260 LEU A C 1
ATOM 2113 O O . LEU A 1 260 ? 18.545 4.547 -4.826 1.00 40.66 260 LEU A O 1
ATOM 2117 N N . GLY A 1 261 ? 19.100 2.397 -5.145 1.00 37.38 261 GLY A N 1
ATOM 2118 C CA . GLY A 1 261 ? 19.358 2.078 -3.743 1.00 37.38 261 GLY A CA 1
ATOM 2119 C C . GLY A 1 261 ? 20.548 2.801 -3.091 1.00 37.38 261 GLY A C 1
ATOM 2120 O O . GLY A 1 261 ? 20.791 2.559 -1.908 1.00 37.38 261 GLY A O 1
ATOM 2121 N N . LEU A 1 262 ? 21.282 3.642 -3.830 1.00 34.03 262 LEU A N 1
ATOM 2122 C CA . LEU A 1 262 ? 22.400 4.470 -3.360 1.00 34.03 262 LEU A CA 1
ATOM 2123 C C . LEU A 1 262 ? 22.147 5.980 -3.550 1.00 34.03 262 LEU A C 1
ATOM 2125 O O . LEU A 1 262 ? 22.733 6.791 -2.825 1.00 34.03 262 LEU A O 1
ATOM 2129 N N . TRP A 1 263 ? 21.289 6.380 -4.496 1.00 32.28 263 TRP A N 1
ATOM 2130 C CA . TRP A 1 263 ? 21.139 7.778 -4.910 1.00 32.28 263 TRP A CA 1
ATOM 2131 C C . TRP A 1 263 ? 20.262 8.592 -3.944 1.00 32.28 263 TRP A C 1
ATOM 2133 O O . TRP A 1 263 ? 19.038 8.646 -4.044 1.00 32.28 263 TRP A O 1
ATOM 2143 N N . HIS A 1 264 ? 20.916 9.247 -2.984 1.00 32.81 264 HIS A N 1
ATOM 2144 C CA . HIS A 1 264 ? 20.265 10.106 -1.997 1.00 32.81 264 HIS A CA 1
ATOM 2145 C C . HIS A 1 264 ? 19.775 11.429 -2.616 1.00 32.81 264 HIS A C 1
ATOM 2147 O O . HIS A 1 264 ? 20.488 12.431 -2.595 1.00 32.81 264 HIS A O 1
ATOM 2153 N N . GLY A 1 265 ? 18.520 11.444 -3.073 1.00 34.53 265 GLY A N 1
ATOM 2154 C CA . GLY A 1 265 ? 17.704 12.659 -3.178 1.00 34.53 265 GLY A CA 1
ATOM 2155 C C . GLY A 1 265 ? 17.273 13.072 -4.588 1.00 34.53 265 GLY A C 1
ATOM 2156 O O . GLY A 1 265 ? 18.063 13.601 -5.363 1.00 34.53 265 GLY A O 1
ATOM 2157 N N . VAL A 1 266 ? 15.967 12.956 -4.855 1.00 29.17 266 VAL A N 1
ATOM 2158 C CA . VAL A 1 266 ? 15.249 13.655 -5.937 1.00 29.17 266 VAL A CA 1
ATOM 2159 C C . VAL A 1 266 ? 13.903 14.145 -5.393 1.00 29.17 266 VAL A C 1
ATOM 2161 O O . VAL A 1 266 ? 13.204 13.402 -4.706 1.00 29.17 266 VAL A O 1
ATOM 2164 N N . THR A 1 267 ? 13.527 15.388 -5.697 1.00 26.28 267 THR A N 1
ATOM 2165 C CA . THR A 1 267 ? 12.209 15.974 -5.390 1.00 26.28 267 THR A CA 1
ATOM 2166 C C . THR A 1 267 ? 11.252 15.860 -6.589 1.00 26.28 267 THR A C 1
ATOM 2168 O O . THR A 1 267 ? 11.680 15.842 -7.740 1.00 26.28 267 THR A O 1
ATOM 2171 N N . VAL A 1 268 ? 9.944 15.722 -6.335 1.00 29.06 268 VAL A N 1
ATOM 2172 C CA . VAL A 1 268 ? 8.970 15.159 -7.302 1.00 29.06 268 VAL A CA 1
ATOM 2173 C C . VAL A 1 268 ? 8.131 16.212 -8.054 1.00 29.06 268 VAL A C 1
ATOM 2175 O O . VAL A 1 268 ? 7.645 17.169 -7.457 1.00 29.06 268 VAL A O 1
ATOM 2178 N N . GLY A 1 269 ? 7.899 15.980 -9.359 1.00 26.67 269 GLY A N 1
ATOM 2179 C CA . GLY A 1 269 ? 6.997 16.741 -10.252 1.00 26.67 269 GLY A CA 1
ATOM 2180 C C . GLY A 1 269 ? 5.687 16.014 -10.658 1.00 26.67 269 GLY A C 1
ATOM 2181 O O . GLY A 1 269 ? 5.441 14.883 -10.249 1.00 26.67 269 GLY A O 1
ATOM 2182 N N . HIS A 1 270 ? 4.822 16.679 -11.442 1.00 27.91 270 HIS A N 1
ATOM 2183 C CA . HIS A 1 270 ? 3.348 16.462 -11.545 1.00 27.91 270 HIS A CA 1
ATOM 2184 C C . HIS A 1 270 ? 2.803 15.638 -12.787 1.00 27.91 270 HIS A C 1
ATOM 2186 O O . HIS A 1 270 ? 3.597 15.344 -13.681 1.00 27.91 270 HIS A O 1
ATOM 2192 N N . PRO A 1 271 ? 1.494 15.217 -12.871 1.00 43.72 271 P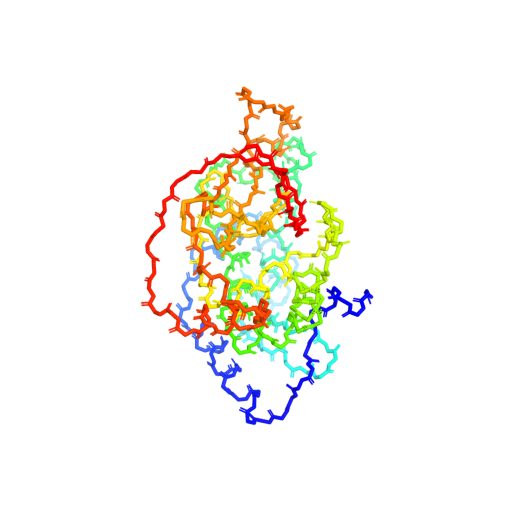RO A N 1
ATOM 2193 C CA . PRO A 1 271 ? 1.094 13.861 -13.396 1.00 43.72 271 PRO A CA 1
ATOM 2194 C C . PRO A 1 271 ? -0.118 13.635 -14.419 1.00 43.72 271 PRO A C 1
ATOM 2196 O O . PRO A 1 271 ? -1.178 14.188 -14.156 1.00 43.72 271 PRO A O 1
ATOM 2199 N N . VAL A 1 272 ? -0.066 12.757 -15.492 1.00 29.53 272 VAL A N 1
ATOM 2200 C CA . VAL A 1 272 ? -1.202 12.231 -16.405 1.00 29.53 272 VAL A CA 1
ATOM 2201 C C . VAL A 1 272 ? -0.952 10.907 -17.315 1.00 29.53 272 VAL A C 1
ATOM 2203 O O . VAL A 1 272 ? -0.036 11.014 -18.126 1.00 29.53 272 VAL A O 1
ATOM 2206 N N . THR A 1 273 ? -1.793 9.820 -17.556 1.00 31.14 273 THR A N 1
ATOM 2207 C CA . THR A 1 273 ? -2.071 8.491 -16.809 1.00 31.14 273 THR A CA 1
ATOM 2208 C C . THR A 1 273 ? -2.836 7.302 -17.529 1.00 31.14 273 THR A C 1
ATOM 2210 O O . THR A 1 273 ? -3.543 7.619 -18.474 1.00 31.14 273 THR A O 1
ATOM 2213 N N . ILE A 1 274 ? -2.803 6.005 -17.036 1.00 28.58 274 ILE A N 1
ATOM 2214 C CA . ILE A 1 274 ? -3.850 4.876 -17.023 1.00 28.58 274 ILE A CA 1
ATOM 2215 C C . ILE A 1 274 ? -3.613 3.621 -16.062 1.00 28.58 274 ILE A C 1
ATOM 2217 O O . ILE A 1 274 ? -2.644 2.900 -16.274 1.00 28.58 274 ILE A O 1
ATOM 2221 N N . ALA A 1 275 ? -4.572 3.266 -15.159 1.00 27.67 275 ALA A N 1
ATOM 2222 C CA . ALA A 1 275 ? -5.009 1.919 -14.601 1.00 27.67 275 ALA A CA 1
ATOM 2223 C C . ALA A 1 275 ? -3.980 0.884 -13.968 1.00 27.67 275 ALA A C 1
ATOM 2225 O O . ALA A 1 275 ? -2.800 1.150 -14.080 1.00 27.67 275 ALA A O 1
ATOM 2226 N N . PRO A 1 276 ? -4.311 -0.327 -13.402 1.00 32.62 276 PRO A N 1
ATOM 2227 C CA . PRO A 1 276 ? -3.412 -1.183 -12.551 1.00 32.62 276 PRO A CA 1
ATOM 2228 C C . PRO A 1 276 ? -2.436 -2.151 -13.250 1.00 32.62 276 PRO A C 1
ATOM 2230 O O . PRO A 1 276 ? -2.661 -2.433 -14.428 1.00 32.62 276 PRO A O 1
ATOM 2233 N N . ALA A 1 277 ? -1.382 -2.606 -12.525 1.00 26.48 277 ALA A N 1
ATOM 2234 C CA . ALA A 1 277 ? -0.343 -3.640 -12.828 1.00 26.48 277 ALA A CA 1
ATOM 2235 C C . ALA A 1 277 ? 1.117 -3.158 -12.609 1.00 26.48 277 ALA A C 1
ATOM 2237 O O . ALA A 1 277 ? 1.376 -1.973 -12.423 1.00 26.48 277 ALA A O 1
ATOM 2238 N N . MET A 1 278 ? 2.113 -4.037 -12.744 1.00 35.28 278 MET A N 1
ATOM 2239 C CA . MET A 1 278 ? 3.443 -3.606 -13.193 1.00 35.28 278 MET A CA 1
ATOM 2240 C C . MET A 1 278 ? 3.492 -3.663 -14.720 1.00 35.28 278 MET A C 1
ATOM 2242 O O . MET A 1 278 ? 3.207 -4.707 -15.306 1.00 35.28 278 MET A O 1
ATOM 2246 N N . VAL A 1 279 ? 3.825 -2.548 -15.374 1.00 42.62 279 VAL A N 1
ATOM 2247 C CA . VAL A 1 279 ? 3.987 -2.510 -16.835 1.00 42.62 279 VAL A CA 1
ATOM 2248 C C . VAL A 1 279 ? 5.433 -2.245 -17.193 1.00 42.62 279 VAL A C 1
ATOM 2250 O O . VAL A 1 279 ? 5.991 -1.222 -16.803 1.00 42.62 279 VAL A O 1
ATOM 2253 N N . ILE A 1 280 ? 6.000 -3.143 -17.991 1.00 45.25 280 ILE A N 1
ATOM 2254 C CA . ILE A 1 280 ? 7.222 -2.888 -18.748 1.00 45.25 280 ILE A CA 1
ATOM 2255 C C . ILE A 1 280 ? 6.800 -2.459 -20.150 1.00 45.25 280 ILE A C 1
ATOM 2257 O O . ILE A 1 280 ? 6.005 -3.156 -20.782 1.00 45.25 280 ILE A O 1
ATOM 2261 N N . SER A 1 281 ? 7.335 -1.346 -20.652 1.00 32.28 281 SER A N 1
ATOM 2262 C CA . SER A 1 281 ? 7.132 -0.931 -22.045 1.00 32.28 281 SER A CA 1
ATOM 2263 C C . SER A 1 281 ? 8.431 -0.506 -22.727 1.00 32.28 281 SER A C 1
ATOM 2265 O O . SER A 1 281 ? 9.189 0.307 -22.182 1.00 32.28 281 SER A O 1
ATOM 2267 N N . PHE A 1 282 ? 8.624 -0.988 -23.952 1.00 33.81 282 PHE A N 1
ATOM 2268 C CA . PHE A 1 282 ? 9.714 -0.613 -24.851 1.00 33.81 282 PHE A CA 1
ATOM 2269 C C . PHE A 1 282 ? 9.133 0.233 -26.000 1.00 33.81 282 PHE A C 1
ATOM 2271 O O . PHE A 1 282 ? 8.142 -0.184 -26.606 1.00 33.81 282 PHE A O 1
ATOM 2278 N N . PRO A 1 283 ? 9.678 1.430 -26.287 1.00 31.70 283 PRO A N 1
ATOM 2279 C CA . PRO A 1 283 ? 9.152 2.311 -27.325 1.00 31.70 283 PRO A CA 1
ATOM 2280 C C . PRO A 1 283 ? 9.468 1.788 -28.731 1.00 31.70 283 PRO A C 1
ATOM 2282 O O . PRO A 1 283 ? 10.330 0.932 -28.922 1.00 31.70 283 PRO A O 1
ATOM 2285 N N . GLU A 1 284 ? 8.790 2.351 -29.728 1.00 33.31 284 GLU A N 1
ATOM 2286 C CA . GLU A 1 284 ? 9.163 2.179 -31.132 1.00 33.31 284 GLU A CA 1
ATOM 2287 C C . GLU A 1 284 ? 10.178 3.241 -31.564 1.00 33.31 284 GLU A C 1
ATOM 2289 O O . GLU A 1 284 ? 10.205 4.349 -31.024 1.00 33.31 284 GLU A O 1
ATOM 2294 N N . ASP A 1 285 ? 10.987 2.912 -32.569 1.00 31.81 285 ASP A N 1
ATOM 2295 C CA . ASP A 1 285 ? 11.862 3.869 -33.239 1.00 31.81 285 ASP A CA 1
ATOM 2296 C C . ASP A 1 285 ? 11.041 4.889 -34.047 1.00 31.81 285 ASP A C 1
ATOM 2298 O O . ASP A 1 285 ? 10.529 4.571 -35.122 1.00 31.81 285 ASP A O 1
ATOM 2302 N N . GLN A 1 286 ? 10.968 6.130 -33.550 1.00 31.39 286 GLN A N 1
ATOM 2303 C CA . GLN A 1 286 ? 10.507 7.316 -34.288 1.00 31.39 286 GLN A CA 1
ATOM 2304 C C . GLN A 1 286 ? 11.587 8.391 -34.290 1.00 31.39 286 GLN A C 1
ATOM 2306 O O . GLN A 1 286 ? 12.061 8.783 -33.200 1.00 31.39 286 GLN A O 1
#

Organism: NCBI:txid278856

Sequence (286 aa):
MDPLFNPVIRNDSEVIKEPIVKEMKKKLMDLDLRRSYFELEEVLDIKNLEKCKVEGQCRFDVTENEISYKLGETPLVIGPLSFAHMIVDSFLMSYYDGHAMENVAWGRIKNEEQWIILTQLMRESQNVIYNSTLLGRQLAKPLLEYLTSAFEEENPPKLTLLDGHDANLYSVLAALGVKEFWLPEQYESIPIAGKLVFQKLYDRIEKRYLLKLDFVYLTVDQIRSGSKISTKNPPRQFWRHTVMAPLPPGSGVGLALAWLGLWHGVTVGHPVTIAPAMVISFPEDQ

Radius of gyration: 20.68 Å; chains: 1; bounding box: 53×35×63 Å